Protein AF-A0A7M2Y7P1-F1 (afdb_monomer_lite)

Secondary structure (DSSP, 8-state):
------------------EEES-SS-SSSEEE---TT-TT------PPEE-HHHHHTS---GGGTT-EEEE-S--SS--GGGTT--SSEEEEE-SSSEEESS--PPPEEEEEEEEEETT-----EE--PPPPPB-TT--TTS-EEEEEEEEEE-TTTT-EEEEEEEEEETTEEEEEEEEEE-TTPPP--S-EEEE-HHHHHHH-----EEEEEEETT-S--EEEEEETTEEEE-HHHHHHS-SSS-EEEEEEEE---------

Structure (mmCIF, N/CA/C/O backbone):
data_AF-A0A7M2Y7P1-F1
#
_entry.id   AF-A0A7M2Y7P1-F1
#
loop_
_atom_site.group_PDB
_atom_site.id
_atom_site.type_symbol
_atom_site.label_atom_id
_atom_site.label_alt_id
_atom_site.label_comp_id
_atom_site.label_asym_id
_atom_site.label_entity_id
_atom_site.label_seq_id
_atom_site.pdbx_PDB_ins_code
_atom_site.Cartn_x
_atom_site.Cartn_y
_atom_site.Cartn_z
_atom_site.occupancy
_atom_site.B_iso_or_equiv
_atom_site.auth_seq_id
_atom_site.auth_comp_id
_atom_site.auth_asym_id
_atom_site.auth_atom_id
_atom_site.pdbx_PDB_model_num
ATOM 1 N N . MET A 1 1 ? -63.651 26.352 72.068 1.00 45.66 1 MET A N 1
ATOM 2 C CA . MET A 1 1 ? -63.449 25.154 71.221 1.00 45.66 1 MET A CA 1
ATOM 3 C C . MET A 1 1 ? -61.976 25.105 70.825 1.00 45.66 1 MET A C 1
ATOM 5 O O . MET A 1 1 ? -61.513 26.056 70.207 1.00 45.66 1 MET A O 1
ATOM 9 N N . ARG A 1 2 ? -61.208 24.092 71.250 1.00 40.44 2 ARG A N 1
ATOM 10 C CA . ARG A 1 2 ? -59.784 23.959 70.879 1.00 40.44 2 ARG A CA 1
ATOM 11 C C . ARG A 1 2 ? -59.697 23.388 69.461 1.00 40.44 2 ARG A C 1
ATOM 13 O O . ARG A 1 2 ? -60.198 22.296 69.228 1.00 40.44 2 ARG A O 1
ATOM 20 N N . LYS A 1 3 ? -59.095 24.125 68.524 1.00 47.22 3 LYS A N 1
ATOM 21 C CA . LYS A 1 3 ? -58.789 23.621 67.178 1.00 47.22 3 LYS A CA 1
ATOM 22 C C . LYS A 1 3 ? -57.429 22.926 67.230 1.00 47.22 3 LYS A C 1
ATOM 24 O O . LYS A 1 3 ? -56.432 23.582 67.513 1.00 47.22 3 LYS A O 1
ATOM 29 N N . LEU A 1 4 ? -57.399 21.615 66.998 1.00 53.41 4 LEU A N 1
ATOM 30 C CA . LEU A 1 4 ? -56.158 20.892 66.722 1.00 53.41 4 LEU A CA 1
ATOM 31 C C . LEU A 1 4 ? -55.832 21.080 65.235 1.00 53.41 4 LEU A C 1
ATOM 33 O O . LEU A 1 4 ? -56.625 20.690 64.381 1.00 53.41 4 LEU A O 1
ATOM 37 N N . ILE A 1 5 ? -54.691 21.699 64.935 1.00 62.59 5 ILE A N 1
ATOM 38 C CA . ILE A 1 5 ? -54.126 21.762 63.583 1.00 62.59 5 ILE A CA 1
ATOM 39 C C . ILE A 1 5 ? -53.054 20.675 63.509 1.00 62.59 5 ILE A C 1
ATOM 41 O O . ILE A 1 5 ? -52.060 20.742 64.229 1.00 62.59 5 ILE A O 1
ATOM 45 N N . TYR A 1 6 ? -53.266 19.668 62.663 1.00 60.16 6 TYR A N 1
ATOM 46 C CA . TYR A 1 6 ? -52.237 18.688 62.324 1.00 60.16 6 TYR A CA 1
ATOM 47 C C . TYR A 1 6 ? -51.366 19.266 61.206 1.00 60.16 6 TYR A C 1
ATOM 49 O O . TYR A 1 6 ? -51.853 19.537 60.109 1.00 60.16 6 TYR A O 1
ATOM 57 N N . PHE A 1 7 ? -50.084 19.487 61.496 1.00 66.88 7 PHE A N 1
ATOM 58 C CA . PHE A 1 7 ? -49.087 19.888 60.508 1.00 66.88 7 PHE A CA 1
ATOM 59 C C . PHE A 1 7 ? -48.613 18.634 59.760 1.00 66.88 7 PHE A C 1
ATOM 61 O O . PHE A 1 7 ? -47.969 17.767 60.350 1.00 66.88 7 PHE A O 1
ATOM 68 N N . LEU A 1 8 ? -48.979 18.504 58.483 1.00 68.31 8 LEU A N 1
ATOM 69 C CA . LEU A 1 8 ? -48.518 17.415 57.623 1.00 68.31 8 LEU A CA 1
ATOM 70 C C . LEU A 1 8 ? -47.124 17.768 57.085 1.00 68.31 8 LEU A C 1
ATOM 72 O O . LEU A 1 8 ? -46.985 18.668 56.259 1.00 68.31 8 LEU A O 1
ATOM 76 N N . LEU A 1 9 ? -46.093 17.072 57.565 1.00 69.00 9 LEU A N 1
AT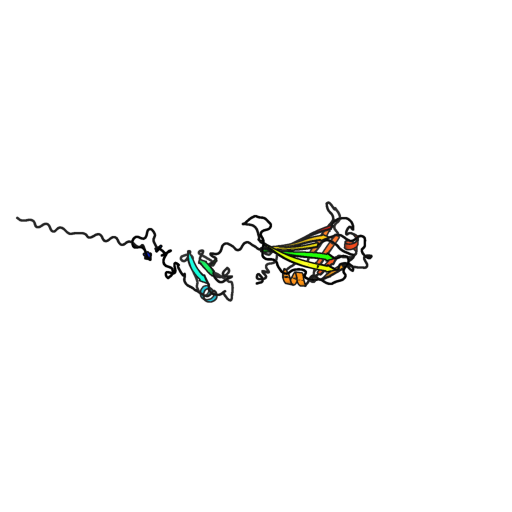OM 77 C CA . LEU A 1 9 ? -44.720 17.219 57.086 1.00 69.00 9 LEU A CA 1
ATOM 78 C C . LEU A 1 9 ? -44.576 16.500 55.731 1.00 69.00 9 LEU A C 1
ATOM 80 O O . LEU A 1 9 ? -44.521 15.272 55.688 1.00 69.00 9 LEU A O 1
ATOM 84 N N . LEU A 1 10 ? -44.531 17.247 54.622 1.00 64.75 10 LEU A N 1
ATOM 85 C CA . LEU A 1 10 ? -44.131 16.700 53.320 1.00 64.75 10 LEU A CA 1
ATOM 86 C C . LEU A 1 10 ? -42.602 16.572 53.278 1.00 64.75 10 LEU A C 1
ATOM 88 O O . LEU A 1 10 ? -41.896 17.578 53.264 1.00 64.75 10 LEU A O 1
ATOM 92 N N . ILE A 1 11 ? -42.091 15.342 53.232 1.00 73.69 11 ILE A N 1
ATOM 93 C CA . ILE A 1 11 ? -40.679 15.068 52.943 1.00 73.69 11 ILE A CA 1
ATOM 94 C C . ILE A 1 11 ? -40.544 14.965 51.421 1.00 73.69 11 ILE A C 1
ATOM 96 O O . ILE A 1 11 ? -41.005 13.996 50.81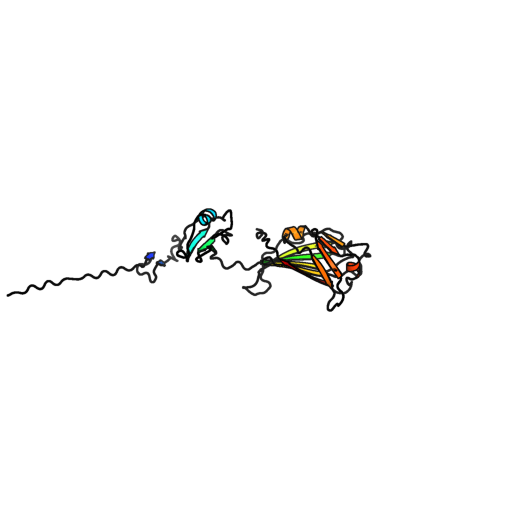9 1.00 73.69 11 ILE A O 1
ATOM 100 N N . ALA A 1 12 ? -39.944 15.975 50.7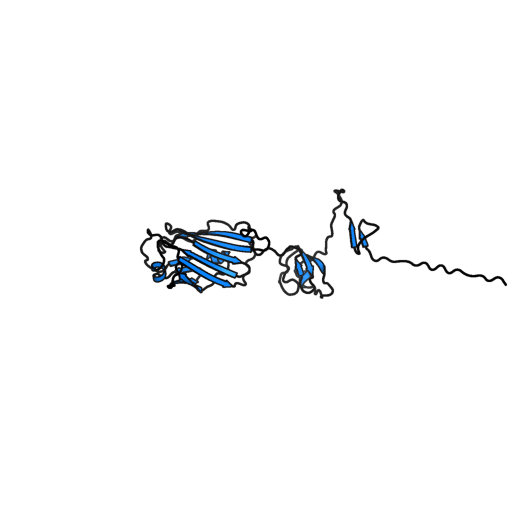93 1.00 68.00 12 ALA A N 1
ATOM 101 C CA . ALA A 1 12 ? -39.535 15.895 49.396 1.00 68.00 12 ALA A CA 1
ATOM 102 C C . ALA A 1 12 ? -38.219 15.109 49.317 1.00 68.00 12 ALA A C 1
ATOM 104 O O . ALA A 1 12 ? -37.208 15.542 49.866 1.00 68.00 12 ALA A O 1
ATOM 105 N N . ILE A 1 13 ? -38.242 13.943 48.669 1.00 68.12 13 ILE A N 1
ATOM 106 C CA . ILE A 1 13 ? -37.044 13.145 48.396 1.00 68.12 13 ILE A CA 1
ATOM 107 C C . ILE A 1 13 ? -36.624 13.448 46.958 1.00 68.12 13 ILE A C 1
ATOM 109 O O . ILE A 1 13 ? -37.315 13.061 46.015 1.00 68.12 13 ILE A O 1
ATOM 113 N N . SER A 1 14 ? -35.512 14.156 46.784 1.00 64.12 14 SER A N 1
ATOM 114 C CA . SER A 1 14 ? -34.852 14.309 45.487 1.00 64.12 14 SER A CA 1
ATOM 115 C C . SER A 1 14 ? -34.055 13.036 45.209 1.00 64.12 14 SER A C 1
ATOM 117 O O . SER A 1 14 ? -33.191 12.667 46.002 1.00 64.12 14 SER A O 1
ATOM 119 N N . ILE A 1 15 ? -34.355 12.345 44.110 1.00 69.81 15 ILE A N 1
ATOM 120 C CA . ILE A 1 15 ? -33.573 11.193 43.653 1.00 69.81 15 ILE A CA 1
ATOM 121 C C . ILE A 1 15 ? -32.714 11.685 42.492 1.00 69.81 15 ILE A C 1
ATOM 123 O O . ILE A 1 15 ? -33.244 12.047 41.441 1.00 69.81 15 ILE A O 1
ATOM 127 N N . GLU A 1 16 ? -31.402 11.730 42.686 1.00 75.62 16 GLU A N 1
ATOM 128 C CA . GLU A 1 16 ? -30.453 12.071 41.627 1.00 75.62 16 GLU A CA 1
ATOM 129 C C . GLU A 1 16 ? -30.046 10.796 40.872 1.00 75.62 16 GLU A C 1
ATOM 131 O O . GLU A 1 16 ? -29.833 9.745 41.472 1.00 75.62 16 GLU A O 1
ATOM 136 N N . GLY A 1 17 ? -29.995 10.863 39.538 1.00 81.62 17 GLY A N 1
ATOM 137 C CA . GLY A 1 17 ? -29.700 9.717 38.663 1.00 81.62 17 GLY A CA 1
ATOM 138 C C . GLY A 1 17 ? -28.222 9.553 38.292 1.00 81.62 17 GLY A C 1
ATOM 139 O O . GLY A 1 17 ? -27.921 8.854 37.327 1.00 81.62 17 GLY A O 1
ATOM 140 N N . GLN A 1 18 ? -27.313 10.246 38.981 1.00 89.75 18 GLN A N 1
ATOM 141 C CA . GLN A 1 18 ? -25.874 10.198 38.710 1.00 89.75 18 GLN A CA 1
ATOM 142 C C . GLN A 1 18 ? -25.231 8.972 39.371 1.00 89.75 18 GLN A C 1
ATOM 144 O O . GLN A 1 18 ? -25.605 8.574 40.474 1.00 89.75 18 GLN A O 1
ATOM 149 N N . VAL A 1 19 ? -24.239 8.380 38.705 1.00 90.81 19 VAL A N 1
ATOM 150 C CA . VAL A 1 19 ? -23.453 7.251 39.214 1.00 90.81 19 VAL A CA 1
ATOM 151 C C . VAL A 1 19 ? -22.012 7.706 39.425 1.00 90.81 19 VAL A C 1
ATOM 153 O O . VAL A 1 19 ? -21.306 8.014 38.469 1.00 90.81 19 VAL A O 1
ATOM 156 N N . GLY A 1 20 ? -21.564 7.725 40.678 1.00 88.75 20 GLY A N 1
ATOM 157 C CA . GLY A 1 20 ? -20.162 7.938 41.034 1.00 88.75 20 GLY A CA 1
ATOM 158 C C . GLY A 1 20 ? -19.459 6.615 41.334 1.00 88.75 20 GLY A C 1
ATOM 159 O O . GLY A 1 20 ? -19.939 5.825 42.147 1.00 88.75 20 GLY A O 1
ATOM 160 N N . ILE A 1 21 ? -18.307 6.371 40.709 1.00 91.75 21 ILE A N 1
ATOM 161 C CA . ILE A 1 21 ? -17.368 5.308 41.087 1.00 91.75 21 ILE A CA 1
ATOM 162 C C . ILE A 1 21 ? -16.128 5.989 41.660 1.00 91.75 21 ILE A C 1
ATOM 164 O O . ILE A 1 21 ? -15.509 6.818 40.997 1.00 91.75 21 ILE A O 1
ATOM 168 N N . ASN A 1 22 ? -15.779 5.645 42.903 1.00 90.31 22 ASN A N 1
ATOM 169 C CA . ASN A 1 22 ? -14.726 6.300 43.692 1.00 90.31 22 ASN A CA 1
ATOM 170 C C . ASN A 1 22 ? -14.940 7.812 43.953 1.00 90.31 22 ASN A C 1
ATOM 172 O O . ASN A 1 22 ? -14.009 8.489 44.379 1.00 90.31 22 ASN A O 1
ATOM 176 N N . THR A 1 23 ? -16.156 8.339 43.773 1.00 91.31 23 THR A N 1
ATOM 177 C CA . THR A 1 23 ? -16.553 9.706 44.162 1.00 91.31 23 THR A CA 1
ATOM 178 C C . THR A 1 23 ? -17.952 9.694 44.779 1.00 91.31 23 THR A C 1
ATOM 180 O O . THR A 1 23 ? -18.810 8.928 44.344 1.00 91.31 23 THR A O 1
ATOM 183 N N . GLN A 1 24 ? -18.179 10.501 45.820 1.00 89.38 24 GLN A N 1
ATOM 184 C CA . GLN A 1 24 ? -19.490 10.624 46.484 1.00 89.38 24 GLN A CA 1
ATOM 185 C C . GLN A 1 24 ? -20.346 11.751 45.899 1.00 89.38 24 GLN A C 1
ATOM 187 O O . GLN A 1 24 ? -21.554 11.773 46.108 1.00 89.38 24 GLN A O 1
ATOM 192 N N . THR A 1 25 ? -19.720 12.680 45.182 1.00 90.56 25 THR A N 1
ATOM 193 C CA . THR A 1 25 ? -20.356 13.871 44.614 1.00 90.56 25 THR A CA 1
ATOM 194 C C . THR A 1 25 ? -20.040 13.926 43.121 1.00 90.56 25 THR A C 1
ATOM 196 O O . THR A 1 25 ? -19.187 14.718 42.722 1.00 90.56 25 THR A O 1
ATOM 199 N N . PRO A 1 26 ? -20.631 13.031 42.306 1.00 91.31 26 PRO A N 1
ATOM 200 C CA . PRO A 1 26 ? -20.354 12.992 40.879 1.00 91.31 26 PRO A CA 1
ATOM 201 C C . PRO A 1 26 ? -20.806 14.287 40.189 1.00 91.31 26 PRO A C 1
ATOM 203 O O . PRO A 1 26 ? -21.945 14.721 40.338 1.00 91.31 26 PRO A O 1
ATOM 206 N N . GLU A 1 27 ? -19.938 14.890 39.385 1.00 92.88 27 GLU A N 1
ATOM 207 C CA . GLU A 1 27 ? -20.239 16.102 38.612 1.00 92.88 27 GLU A CA 1
ATOM 208 C C . GLU A 1 27 ? -20.919 15.790 37.268 1.00 92.88 27 GLU A C 1
ATOM 210 O O . GLU A 1 27 ? -21.441 16.678 36.591 1.00 92.88 27 GLU A O 1
ATOM 215 N N . THR A 1 28 ? -20.947 14.517 36.863 1.00 90.31 28 THR A N 1
ATOM 216 C CA . THR A 1 28 ? -21.552 14.058 35.603 1.00 90.31 28 THR A CA 1
ATOM 217 C C . THR A 1 28 ? -22.414 12.810 35.812 1.00 90.31 28 THR A C 1
ATOM 219 O O . THR A 1 28 ? -22.398 12.195 36.875 1.00 90.31 28 THR A O 1
ATOM 222 N N . THR A 1 29 ? -23.209 12.415 34.807 1.00 91.44 29 THR A N 1
ATOM 223 C CA . THR A 1 29 ? -24.104 11.241 34.904 1.00 91.44 29 THR A CA 1
ATOM 224 C C . THR A 1 29 ? -23.365 9.945 35.252 1.00 91.44 29 THR A C 1
ATOM 226 O O . THR A 1 29 ? -23.922 9.106 35.954 1.00 91.44 29 THR A O 1
ATOM 229 N N . LEU A 1 30 ? -22.123 9.788 34.790 1.00 92.81 30 LEU A N 1
ATOM 230 C CA . LEU A 1 30 ? -21.213 8.728 35.214 1.00 92.81 30 LEU A CA 1
ATOM 231 C C . LEU A 1 30 ? -19.823 9.336 35.402 1.00 92.81 30 LEU A C 1
ATOM 233 O O . LEU A 1 30 ? -19.177 9.684 34.416 1.00 92.81 30 LEU A O 1
ATOM 237 N N . GLU A 1 31 ? -19.356 9.410 36.643 1.00 93.69 31 GLU A N 1
ATOM 238 C CA . GLU A 1 31 ? -17.997 9.842 36.963 1.00 93.69 31 GLU A CA 1
ATOM 239 C C . GLU A 1 31 ? -17.209 8.688 37.583 1.00 93.69 31 GLU A C 1
ATOM 241 O O . GLU A 1 31 ? -17.662 8.047 38.532 1.00 93.69 31 GLU A O 1
ATOM 246 N N . VAL A 1 32 ? -16.019 8.426 37.043 1.00 94.75 32 VAL A N 1
ATOM 247 C CA . VAL A 1 32 ? -15.089 7.415 37.554 1.00 94.75 32 VAL A CA 1
ATOM 248 C C . VAL A 1 32 ? -13.794 8.119 37.934 1.00 94.75 32 VAL A C 1
ATOM 250 O O . VAL A 1 32 ? -13.048 8.551 37.056 1.00 94.75 32 VAL A O 1
ATOM 253 N N . VAL A 1 33 ? -13.533 8.241 39.235 1.00 95.19 33 VAL A N 1
ATOM 254 C CA . VAL A 1 33 ? -12.322 8.896 39.751 1.00 95.19 33 VAL A CA 1
ATOM 255 C C . VAL A 1 33 ? -11.240 7.851 40.020 1.00 95.19 33 VAL A C 1
ATOM 257 O O . VAL A 1 33 ? -11.478 6.841 40.684 1.00 95.19 33 VAL A O 1
ATOM 260 N N . GLY A 1 34 ? -10.045 8.081 39.478 1.00 94.06 34 GLY A N 1
ATOM 261 C CA . GLY A 1 34 ? -8.911 7.177 39.656 1.00 94.06 34 GLY A CA 1
ATOM 262 C C . GLY A 1 34 ? -8.141 7.379 40.964 1.00 94.06 34 GLY A C 1
ATOM 263 O O . GLY A 1 34 ? -8.389 8.329 41.712 1.00 94.06 34 GLY A O 1
ATOM 264 N N . LYS A 1 35 ? -7.160 6.509 41.229 1.00 95.88 35 LYS A N 1
ATOM 265 C CA . LYS A 1 35 ? -6.223 6.623 42.365 1.00 95.88 35 LYS A CA 1
ATOM 266 C C . LYS A 1 35 ? -4.770 6.673 41.873 1.00 95.88 35 LYS A C 1
ATOM 268 O O . LYS A 1 35 ? -4.031 5.707 42.054 1.00 95.88 35 LYS A O 1
ATOM 273 N N . PRO A 1 36 ? -4.301 7.825 41.356 1.00 93.19 36 PRO A N 1
ATOM 274 C CA . PRO A 1 36 ? -3.035 7.914 40.618 1.00 93.19 36 PRO A CA 1
ATOM 275 C C . PRO A 1 36 ? -1.773 7.573 41.430 1.00 93.19 36 PRO A C 1
ATOM 277 O O . PRO A 1 36 ? -0.731 7.295 40.846 1.00 93.19 36 PRO A O 1
ATOM 280 N N . ASN A 1 37 ? -1.843 7.598 42.766 1.00 96.06 37 ASN A N 1
ATOM 281 C CA . ASN A 1 37 ? -0.708 7.306 43.649 1.00 96.06 37 ASN A CA 1
ATOM 282 C C . ASN A 1 37 ? -0.739 5.883 44.242 1.00 96.06 37 ASN A C 1
ATOM 284 O O . ASN A 1 37 ? 0.179 5.515 44.975 1.00 96.06 37 ASN A O 1
ATOM 288 N N . ASP A 1 38 ? -1.783 5.091 43.977 1.00 96.00 38 ASP A N 1
ATOM 289 C CA . ASP A 1 38 ? -1.905 3.715 44.467 1.00 96.00 38 ASP A CA 1
ATOM 290 C C . ASP A 1 38 ? -1.461 2.734 43.378 1.00 96.00 38 ASP A C 1
ATOM 292 O O . ASP A 1 38 ? -2.207 2.419 42.455 1.00 96.00 38 ASP A O 1
ATOM 296 N N . VAL A 1 39 ? -0.236 2.220 43.499 1.00 94.62 39 VAL A N 1
ATOM 297 C CA . VAL A 1 39 ? 0.360 1.300 42.513 1.00 94.62 39 VAL A CA 1
ATOM 298 C C . VAL A 1 39 ? -0.368 -0.044 42.392 1.00 94.62 39 VAL A C 1
ATOM 300 O O . VAL A 1 39 ? -0.123 -0.777 41.437 1.00 94.62 39 VAL A O 1
ATOM 303 N N . ASN A 1 40 ? -1.249 -0.380 43.341 1.00 96.06 40 ASN A N 1
ATOM 304 C CA . ASN A 1 40 ? -2.068 -1.593 43.306 1.00 96.06 40 ASN A CA 1
ATOM 305 C C . ASN A 1 40 ? -3.515 -1.309 42.869 1.00 96.06 40 ASN A C 1
ATOM 307 O O . ASN A 1 40 ? -4.357 -2.211 42.903 1.00 96.06 40 ASN A O 1
ATOM 311 N N . HIS A 1 41 ? -3.815 -0.074 42.460 1.00 93.12 41 HIS A N 1
ATOM 312 C CA . HIS A 1 41 ? -5.098 0.311 41.894 1.00 93.12 41 HIS A CA 1
ATOM 313 C C . HIS A 1 41 ? -4.975 0.488 40.377 1.00 93.12 41 HIS A C 1
ATOM 315 O O . HIS A 1 41 ? -4.240 1.337 39.883 1.00 93.12 41 HIS A O 1
ATOM 321 N N . PHE A 1 42 ? -5.701 -0.334 39.621 1.00 92.88 42 PHE A N 1
ATOM 322 C CA . PHE A 1 42 ? -5.664 -0.313 38.159 1.00 92.88 42 PHE A CA 1
ATOM 323 C C . PHE A 1 42 ? -6.790 0.570 37.613 1.00 92.88 42 PHE A C 1
ATOM 325 O O . PHE A 1 42 ? -7.903 0.095 37.383 1.00 92.88 42 PHE A O 1
ATOM 332 N N . ASP A 1 43 ? -6.495 1.854 37.418 1.00 94.00 43 ASP A N 1
ATOM 333 C CA . ASP A 1 43 ? -7.431 2.827 36.848 1.00 94.00 43 ASP A CA 1
ATOM 334 C C . ASP A 1 43 ? -7.826 2.455 35.405 1.00 94.00 43 ASP A C 1
ATOM 336 O O . ASP A 1 43 ? -6.972 2.288 34.532 1.00 94.00 43 ASP A O 1
ATOM 340 N N . GLY A 1 44 ? -9.128 2.351 35.122 1.00 91.12 44 GLY A N 1
ATOM 341 C CA . GLY A 1 44 ? -9.618 2.133 33.760 1.00 91.12 44 GLY A CA 1
ATOM 342 C C . GLY A 1 44 ? -11.080 1.697 33.667 1.00 91.12 44 GLY A C 1
ATOM 343 O O . GLY A 1 44 ? -11.696 1.278 34.644 1.00 91.12 44 GLY A O 1
ATOM 344 N N . ILE A 1 45 ? -11.629 1.768 32.452 1.00 93.56 45 ILE A N 1
ATOM 345 C CA . ILE A 1 45 ? -12.949 1.227 32.104 1.00 93.56 45 ILE A CA 1
ATOM 346 C C . ILE A 1 45 ? -12.740 0.174 31.018 1.00 93.56 45 ILE A C 1
ATOM 348 O O . ILE A 1 45 ? -12.270 0.486 29.924 1.00 93.56 45 ILE A O 1
ATOM 352 N N . ILE A 1 46 ? -13.096 -1.077 31.308 1.00 93.69 46 ILE A N 1
ATOM 353 C CA . ILE A 1 46 ? -13.072 -2.157 30.316 1.00 93.69 46 ILE A CA 1
ATOM 354 C C . ILE A 1 46 ? -14.474 -2.254 29.696 1.00 93.69 46 ILE A C 1
ATOM 356 O O . ILE A 1 46 ? -15.399 -2.683 30.389 1.00 93.69 46 ILE A O 1
ATOM 360 N N . PRO A 1 47 ? -14.672 -1.873 28.418 1.00 95.50 47 PRO A N 1
ATOM 361 C CA . PRO A 1 47 ? -15.955 -2.070 27.754 1.00 95.50 47 PRO A CA 1
ATOM 362 C C . PRO A 1 47 ? -16.208 -3.569 27.499 1.00 95.50 47 PRO A C 1
ATOM 364 O O . PRO A 1 47 ? -15.269 -4.374 27.556 1.00 95.50 47 PRO A O 1
ATOM 367 N N . PRO A 1 48 ? -17.451 -3.974 27.176 1.00 97.19 48 PRO A N 1
ATOM 368 C CA . PRO A 1 48 ? -17.754 -5.357 26.824 1.00 97.19 48 PRO A CA 1
ATOM 369 C C . PRO A 1 48 ? -16.824 -5.886 25.726 1.00 97.19 48 PRO A C 1
ATOM 371 O O . PRO A 1 48 ? -16.628 -5.236 24.697 1.00 97.19 48 PRO A O 1
ATOM 374 N N . ARG A 1 49 ? -16.263 -7.078 25.952 1.00 97.88 49 ARG A N 1
ATOM 375 C CA . ARG A 1 49 ? -15.419 -7.786 24.984 1.00 97.88 49 ARG A CA 1
ATOM 376 C C . ARG A 1 49 ? -16.267 -8.744 24.161 1.00 97.88 49 ARG A C 1
ATOM 378 O O . ARG A 1 49 ? -17.067 -9.487 24.725 1.00 97.88 49 ARG A O 1
ATOM 385 N N . ILE A 1 50 ? -16.093 -8.726 22.847 1.00 98.00 50 ILE A N 1
ATOM 386 C CA . ILE A 1 50 ? -16.866 -9.553 21.916 1.00 98.00 50 ILE A CA 1
ATOM 387 C C . ILE A 1 50 ? -16.004 -9.919 20.704 1.00 98.00 50 ILE A C 1
ATOM 389 O O . ILE A 1 50 ? -15.155 -9.136 20.290 1.00 98.00 50 ILE A O 1
ATOM 393 N N . THR A 1 51 ? -16.186 -11.106 20.131 1.00 98.00 51 THR A N 1
ATOM 394 C CA . THR A 1 51 ? -15.532 -11.443 18.851 1.00 98.00 51 THR A CA 1
ATOM 395 C C . THR A 1 51 ? -16.249 -10.756 17.687 1.00 98.00 51 THR A C 1
ATOM 397 O O . THR A 1 51 ? -17.428 -10.419 17.793 1.00 98.00 51 THR A O 1
ATOM 400 N N . GLY A 1 52 ? -15.565 -10.555 16.561 1.00 96.31 52 GLY A N 1
ATOM 401 C CA . GLY A 1 52 ? -16.178 -9.973 15.368 1.00 96.31 52 GLY A CA 1
ATOM 402 C C . GLY A 1 52 ? -17.355 -10.798 14.839 1.00 96.31 52 GLY A C 1
ATOM 403 O O . GLY A 1 52 ? -18.364 -10.218 14.449 1.00 96.31 52 GLY A O 1
ATOM 404 N N . ASP A 1 53 ? -17.274 -12.130 14.905 1.00 97.06 53 ASP A N 1
ATOM 405 C CA . ASP A 1 53 ? -18.370 -13.021 14.498 1.00 97.06 53 ASP A CA 1
ATOM 406 C C . ASP A 1 53 ? -19.598 -12.865 15.407 1.00 97.06 53 ASP A C 1
ATOM 408 O O . ASP A 1 53 ? -20.694 -12.584 14.925 1.00 97.06 53 ASP A O 1
ATOM 412 N N . GLN A 1 54 ? -19.411 -12.909 16.732 1.00 98.00 54 GLN A N 1
ATOM 413 C CA . GLN A 1 54 ? -20.496 -12.661 17.696 1.00 98.00 54 GLN A CA 1
ATOM 414 C C . GLN A 1 54 ? -21.098 -11.259 17.559 1.00 98.00 54 GLN A C 1
ATOM 416 O O . GLN A 1 54 ? -22.267 -11.040 17.878 1.00 98.00 54 GLN A O 1
ATOM 421 N N . LEU A 1 55 ? -20.292 -10.280 17.147 1.00 97.44 55 LEU A N 1
ATOM 422 C CA . LEU A 1 55 ? -20.769 -8.932 16.880 1.00 97.44 55 LEU A CA 1
ATOM 423 C C . LEU A 1 55 ? -21.613 -8.881 15.603 1.00 97.44 55 LEU A C 1
ATOM 425 O O . LEU A 1 55 ? -22.640 -8.207 15.597 1.00 97.44 55 LEU A O 1
ATOM 429 N N . GLY A 1 56 ? -21.203 -9.602 14.556 1.00 95.62 56 GLY A N 1
ATOM 430 C CA . GLY A 1 56 ? -21.922 -9.711 13.285 1.00 95.62 56 GLY A CA 1
ATOM 431 C C . GLY A 1 56 ? -23.282 -10.405 13.403 1.00 95.62 56 GLY A C 1
ATOM 432 O O . GLY A 1 56 ? -24.198 -10.074 12.656 1.00 95.62 56 GLY A O 1
ATOM 433 N N . GLU A 1 57 ? -23.451 -11.301 14.378 1.00 96.31 57 GLU A N 1
ATOM 434 C CA . GLU A 1 57 ? -24.743 -11.932 14.701 1.00 96.31 57 GLU A CA 1
ATOM 435 C C . GLU A 1 57 ? -25.747 -10.966 15.357 1.00 96.31 57 GLU A C 1
ATOM 437 O O . GLU A 1 57 ? -26.951 -11.236 15.395 1.00 96.31 57 GLU A O 1
ATOM 442 N N . LYS A 1 58 ? -25.284 -9.825 15.886 1.00 95.38 58 LYS A N 1
ATOM 443 C CA . LYS A 1 58 ? -26.134 -8.841 16.564 1.00 95.38 58 LYS A CA 1
ATOM 444 C C . LYS A 1 58 ? -26.556 -7.727 15.618 1.00 95.38 58 LYS A C 1
ATOM 446 O O . LYS A 1 58 ? -25.745 -7.143 14.913 1.00 95.38 58 LYS A O 1
ATOM 451 N N . SER A 1 59 ? -27.829 -7.351 15.699 1.00 93.81 59 SER A N 1
ATOM 452 C CA . SER A 1 59 ? -28.374 -6.190 14.988 1.00 93.81 59 SER A CA 1
ATOM 453 C C . SER A 1 59 ? -28.505 -4.991 15.928 1.00 93.81 59 SER A C 1
ATOM 455 O O . SER A 1 59 ? -29.420 -4.926 16.750 1.00 93.81 59 SER A O 1
ATOM 457 N N . TYR A 1 60 ? -27.585 -4.034 15.819 1.00 96.50 60 TYR A N 1
ATOM 458 C CA . TYR A 1 60 ? -27.636 -2.768 16.550 1.00 96.50 60 TYR A CA 1
ATOM 459 C C . TYR A 1 60 ? -28.465 -1.748 15.762 1.00 96.50 60 TYR A C 1
ATOM 461 O O . TYR A 1 60 ? -28.131 -1.389 14.639 1.00 96.50 60 TYR A O 1
ATOM 469 N N . SER A 1 61 ? -29.557 -1.249 16.334 1.00 95.75 61 SER A N 1
ATOM 470 C CA . SER A 1 61 ? -30.344 -0.167 15.730 1.00 95.75 61 SER A CA 1
ATOM 471 C C . SER A 1 61 ? -29.736 1.207 16.021 1.00 95.75 61 SER A C 1
ATOM 473 O O . SER A 1 61 ? -28.960 1.364 16.963 1.00 95.75 61 SER A O 1
ATOM 475 N N . SER A 1 62 ? -30.164 2.242 15.293 1.00 95.19 62 SER A N 1
ATOM 476 C CA . SER A 1 62 ? -29.728 3.638 15.494 1.00 95.19 62 SER A CA 1
ATOM 477 C C . SER A 1 62 ? -29.878 4.148 16.936 1.00 95.19 62 SER A C 1
ATOM 479 O O . SER A 1 62 ? -29.083 4.964 17.392 1.00 95.19 62 SER A O 1
ATOM 481 N N . THR A 1 63 ? -30.833 3.608 17.700 1.00 97.00 63 THR A N 1
ATOM 482 C CA . THR A 1 63 ? -31.025 3.886 19.137 1.00 97.00 63 THR A CA 1
ATOM 483 C C . THR A 1 63 ? -29.875 3.414 20.034 1.00 97.00 63 THR A C 1
ATOM 485 O O . THR A 1 63 ? -29.844 3.758 21.212 1.00 97.00 63 THR A O 1
ATOM 488 N N . LYS A 1 64 ? -28.940 2.612 19.512 1.00 97.25 64 LYS A N 1
ATOM 489 C CA . LYS A 1 64 ? -27.733 2.138 20.208 1.00 97.25 64 LYS A CA 1
ATOM 490 C C . LYS A 1 64 ? -26.476 2.911 19.804 1.00 97.25 64 LYS A C 1
ATOM 492 O O . LYS A 1 64 ? -25.370 2.488 20.135 1.00 97.25 64 LYS A O 1
ATOM 497 N N . LYS A 1 65 ? -26.628 4.024 19.076 1.00 96.94 65 LYS A N 1
ATOM 498 C CA . LYS A 1 65 ? -25.523 4.924 18.728 1.00 96.94 65 LYS A CA 1
ATOM 499 C C . LYS A 1 65 ? -24.750 5.335 19.984 1.00 96.94 65 LYS A C 1
ATOM 501 O O . LYS A 1 65 ? -25.351 5.683 20.995 1.00 96.94 65 LYS A O 1
ATOM 506 N N . GLY A 1 66 ? -23.424 5.295 19.899 1.00 94.31 66 GLY A N 1
ATOM 507 C CA . GLY A 1 66 ? -22.522 5.581 21.015 1.00 94.31 66 GLY A CA 1
ATOM 508 C C . GLY A 1 66 ? -22.195 4.372 21.895 1.00 94.31 66 GLY A C 1
ATOM 509 O O . GLY A 1 66 ? -21.410 4.518 22.824 1.00 94.31 66 GLY A O 1
ATOM 510 N N . ALA A 1 67 ? -22.740 3.180 21.614 1.00 97.19 67 ALA A N 1
ATOM 511 C CA . ALA A 1 67 ? -22.288 1.952 22.269 1.00 97.19 67 ALA A CA 1
ATOM 512 C C . ALA A 1 67 ? -20.798 1.717 21.989 1.00 97.19 67 ALA A C 1
ATOM 514 O O . ALA A 1 67 ? -20.377 1.843 20.842 1.00 97.19 67 ALA A O 1
ATOM 515 N N . ILE A 1 68 ? -20.034 1.349 23.018 1.00 97.19 68 ILE A N 1
ATOM 516 C CA . ILE A 1 68 ? -18.590 1.096 22.943 1.00 97.19 68 ILE A CA 1
ATOM 517 C C . ILE A 1 68 ? -18.320 -0.360 23.310 1.00 97.19 68 ILE A C 1
ATOM 519 O O . ILE A 1 68 ? -18.863 -0.867 24.292 1.00 97.19 68 ILE A O 1
ATOM 523 N N . ILE A 1 69 ? -17.466 -1.021 22.535 1.00 97.12 69 ILE A N 1
ATOM 524 C CA . ILE A 1 69 ? -17.035 -2.404 22.759 1.00 97.12 69 ILE A CA 1
ATOM 525 C C . ILE A 1 69 ? -15.542 -2.546 22.473 1.00 97.12 69 ILE A C 1
ATOM 527 O O . ILE A 1 69 ? -14.960 -1.733 21.756 1.00 97.12 69 ILE A O 1
ATOM 531 N N . PHE A 1 70 ? -14.941 -3.615 22.983 1.00 97.00 70 PHE A N 1
ATOM 532 C CA . PHE A 1 70 ? -13.639 -4.087 22.527 1.00 97.00 70 PHE A CA 1
ATOM 533 C C . PHE A 1 70 ? -13.826 -5.365 21.703 1.00 97.00 70 PHE A C 1
ATOM 535 O O . PHE A 1 70 ? -14.309 -6.377 22.215 1.00 97.00 70 PHE A O 1
ATOM 542 N N . VAL A 1 71 ? -13.437 -5.332 20.431 1.00 96.75 71 VAL A N 1
ATOM 543 C CA . VAL A 1 71 ? -13.440 -6.503 19.557 1.00 96.75 71 VAL A CA 1
ATOM 544 C C . VAL A 1 71 ? -12.163 -7.305 19.780 1.00 96.75 71 VAL A C 1
ATOM 546 O O . VAL A 1 71 ? -11.066 -6.774 19.620 1.00 96.75 71 VAL A O 1
ATOM 549 N N . THR A 1 72 ? -12.286 -8.584 20.138 1.00 96.62 72 THR A N 1
ATOM 550 C CA . THR A 1 72 ? -11.128 -9.435 20.472 1.00 96.62 72 THR A CA 1
ATOM 551 C C . THR A 1 72 ? -10.500 -10.127 19.266 1.00 96.62 72 THR A C 1
ATOM 553 O O . THR A 1 72 ? -9.294 -10.348 19.257 1.00 96.62 72 THR A O 1
ATOM 556 N N . THR A 1 73 ? -11.296 -10.480 18.258 1.00 93.88 73 THR A N 1
ATOM 557 C CA . THR A 1 73 ? -10.861 -11.159 17.024 1.00 93.88 73 THR A CA 1
ATOM 558 C C . THR A 1 73 ? -11.697 -10.672 15.843 1.00 93.88 73 THR A C 1
ATOM 560 O O . THR A 1 73 ? -12.827 -10.229 16.043 1.00 93.88 73 THR A O 1
ATOM 563 N N . LEU A 1 74 ? -11.163 -10.751 14.621 1.00 92.19 74 LEU A N 1
ATOM 564 C CA . LEU A 1 74 ? -11.873 -10.317 13.411 1.00 92.19 74 LEU A CA 1
ATOM 565 C C . LEU A 1 74 ? -13.101 -11.200 13.120 1.00 92.19 74 LEU A C 1
ATOM 567 O O . LEU A 1 74 ? -13.099 -12.374 13.500 1.00 92.19 74 LEU A O 1
ATOM 571 N N . PRO A 1 75 ? -14.124 -10.665 12.426 1.00 92.12 75 PRO A N 1
ATOM 572 C CA . PRO A 1 75 ? -15.172 -11.482 11.837 1.00 92.12 75 PRO A CA 1
ATOM 573 C C . PRO A 1 75 ? -14.625 -12.285 10.652 1.00 92.12 75 PRO A C 1
ATOM 575 O O . PRO A 1 75 ? -13.797 -11.804 9.876 1.00 92.12 75 PRO A O 1
ATOM 578 N N . SER A 1 76 ? -15.156 -13.486 10.467 1.00 90.06 76 SER A N 1
ATOM 579 C CA . SER A 1 76 ? -14.895 -14.354 9.321 1.00 90.06 76 SER A CA 1
ATOM 580 C C . SER A 1 76 ? -15.409 -13.741 8.009 1.00 90.06 76 SER A C 1
ATOM 582 O O . SER A 1 76 ? -14.870 -14.019 6.939 1.00 90.06 76 SER A O 1
ATOM 584 N N . ILE A 1 77 ? -16.443 -12.889 8.081 1.00 87.19 77 ILE A N 1
ATOM 585 C CA . ILE A 1 77 ? -17.034 -12.186 6.934 1.00 87.19 77 ILE A CA 1
ATOM 586 C C . ILE A 1 77 ? -17.210 -10.698 7.266 1.00 87.19 77 ILE A C 1
ATOM 588 O O . ILE A 1 77 ? -18.009 -10.325 8.124 1.00 87.19 77 ILE A O 1
ATOM 592 N N . LEU A 1 78 ? -16.522 -9.827 6.524 1.00 90.38 78 LEU A N 1
ATOM 593 C CA . LEU A 1 78 ? -16.692 -8.374 6.612 1.00 90.38 78 LEU A CA 1
ATOM 594 C C . LEU A 1 78 ? -17.930 -7.939 5.821 1.00 90.38 78 LEU A C 1
ATOM 596 O O . LEU A 1 78 ? -17.869 -7.696 4.618 1.00 90.38 78 LEU A O 1
ATOM 600 N N . SER A 1 79 ? -19.074 -7.852 6.496 1.00 90.06 79 SER A N 1
ATOM 601 C CA . SER A 1 79 ? -20.331 -7.412 5.885 1.00 90.06 79 SER A CA 1
ATOM 602 C C . SER A 1 79 ? -21.234 -6.694 6.888 1.00 90.06 79 SER A C 1
ATOM 604 O O . SER A 1 79 ? -21.013 -6.747 8.100 1.00 90.06 79 SER A O 1
ATOM 606 N N . GLY A 1 80 ? -22.248 -5.987 6.382 1.00 93.19 80 GLY A N 1
ATOM 607 C CA . GLY A 1 80 ? -23.226 -5.293 7.217 1.00 93.19 80 GLY A CA 1
ATOM 608 C C . GLY A 1 80 ? -22.573 -4.339 8.221 1.00 93.19 80 GLY A C 1
ATOM 609 O O . GLY A 1 80 ? -21.693 -3.555 7.870 1.00 93.19 80 GLY A O 1
ATOM 610 N N . GLN A 1 81 ? -22.995 -4.418 9.485 1.00 94.94 81 GLN A N 1
ATOM 611 C CA . GLN A 1 81 ? -22.571 -3.488 10.539 1.00 94.94 81 GLN A CA 1
ATOM 612 C C . GLN A 1 81 ? -21.099 -3.637 10.937 1.00 94.94 81 GLN A C 1
ATOM 614 O O . GLN A 1 81 ? -20.523 -2.692 11.473 1.00 94.94 81 GLN A O 1
ATOM 619 N N . VAL A 1 82 ? -20.483 -4.790 10.662 1.00 95.19 82 VAL A N 1
ATOM 620 C CA . VAL A 1 82 ? -19.097 -5.107 11.045 1.00 95.19 82 VAL A CA 1
ATOM 621 C C . VAL A 1 82 ? -18.099 -4.945 9.897 1.00 95.19 82 VAL A C 1
ATOM 623 O O . VAL A 1 82 ? -16.938 -5.311 10.038 1.00 95.19 82 VAL A O 1
ATOM 626 N N . ILE A 1 83 ? -18.510 -4.361 8.767 1.00 91.50 83 ILE A N 1
ATOM 627 C CA . ILE A 1 83 ? -17.664 -4.225 7.569 1.00 91.50 83 ILE A CA 1
ATOM 628 C C . ILE A 1 83 ? -16.339 -3.476 7.810 1.00 91.50 83 ILE A C 1
ATOM 630 O O . ILE A 1 83 ? -15.370 -3.706 7.096 1.00 91.50 83 ILE A O 1
ATOM 634 N N . HIS A 1 84 ? -16.271 -2.610 8.826 1.00 89.38 84 HIS A N 1
ATOM 635 C CA . HIS A 1 84 ? -15.058 -1.865 9.192 1.00 89.38 84 HIS A CA 1
ATOM 636 C C . HIS A 1 84 ? -14.298 -2.462 10.390 1.00 89.38 84 HIS A C 1
ATOM 638 O O . HIS A 1 84 ? -13.393 -1.818 10.914 1.00 89.38 84 HIS A O 1
ATOM 644 N N . VAL A 1 85 ? -14.652 -3.665 10.849 1.00 91.31 85 VAL A N 1
ATOM 645 C CA . VAL A 1 85 ? -13.989 -4.344 11.974 1.00 91.31 85 VAL A CA 1
ATOM 646 C C . VAL A 1 85 ? -12.805 -5.159 11.450 1.00 91.31 85 VAL A C 1
ATOM 648 O O . VAL A 1 85 ? -12.857 -6.381 11.347 1.00 91.31 85 VAL A O 1
ATOM 651 N N . THR A 1 86 ? -11.741 -4.465 11.046 1.00 88.88 86 THR A N 1
ATOM 652 C CA . THR A 1 86 ? -10.591 -5.062 10.339 1.00 88.88 86 THR A CA 1
ATOM 653 C C . THR A 1 86 ? -9.417 -5.424 11.245 1.00 88.88 86 THR A C 1
ATOM 655 O O . THR A 1 86 ? -8.424 -5.963 10.770 1.00 88.88 86 THR A O 1
ATOM 658 N N . GLU A 1 87 ? -9.503 -5.120 12.538 1.00 89.56 87 GLU A N 1
ATOM 659 C CA . GLU A 1 87 ? -8.485 -5.433 13.546 1.00 89.56 87 GLU A CA 1
ATOM 660 C C . GLU A 1 87 ? -9.116 -5.525 14.947 1.00 89.56 87 GLU A C 1
ATOM 662 O O . GLU A 1 87 ? -10.155 -4.895 15.187 1.00 89.56 87 GLU A O 1
ATOM 667 N N . PRO A 1 88 ? -8.532 -6.284 15.894 1.00 92.25 88 PRO A N 1
ATOM 668 C CA . PRO A 1 88 ? -8.940 -6.225 17.294 1.00 92.25 88 PRO A CA 1
ATOM 669 C C . PRO A 1 88 ? -8.723 -4.818 17.860 1.00 92.25 88 PRO A C 1
ATOM 671 O O . PRO A 1 88 ? -7.693 -4.196 17.607 1.00 92.25 88 PRO A O 1
ATOM 674 N N . GLY A 1 89 ? -9.669 -4.308 18.644 1.00 93.44 89 GLY A N 1
ATOM 675 C CA . GLY A 1 89 ? -9.580 -2.941 19.156 1.00 93.44 89 GLY A CA 1
ATOM 676 C C . GLY A 1 89 ? -10.886 -2.408 19.724 1.00 93.44 89 GLY A C 1
ATOM 677 O O . GLY A 1 89 ? -11.882 -3.123 19.810 1.00 93.44 89 GLY A O 1
ATOM 678 N N . ILE A 1 90 ? -10.884 -1.139 20.131 1.00 95.12 90 ILE A N 1
ATOM 679 C CA . ILE A 1 90 ? -12.081 -0.466 20.643 1.00 95.12 90 ILE A CA 1
ATOM 680 C C . ILE A 1 90 ? -12.888 0.081 19.462 1.00 95.12 90 ILE A C 1
ATOM 682 O O . ILE A 1 90 ? -12.343 0.774 18.604 1.00 95.12 90 ILE A O 1
ATOM 686 N N . TYR A 1 91 ? -14.191 -0.189 19.444 1.00 95.38 91 TYR A N 1
ATOM 687 C CA . TYR A 1 91 ? -15.124 0.308 18.434 1.00 95.38 91 TYR A CA 1
ATOM 688 C C . TYR A 1 91 ? -16.298 1.032 19.094 1.00 95.38 91 TYR A C 1
ATOM 690 O O . TYR A 1 91 ? -16.756 0.617 20.161 1.00 95.38 91 TYR A O 1
ATOM 698 N N . TYR A 1 92 ? -16.815 2.078 18.442 1.00 96.44 92 TYR A N 1
ATOM 699 C CA . TYR A 1 92 ? -18.133 2.639 18.741 1.00 96.44 92 TYR A CA 1
ATOM 700 C C . TYR A 1 92 ? -19.124 2.366 17.617 1.00 96.44 92 TYR A C 1
ATOM 702 O O . TYR A 1 92 ? -18.758 2.264 16.445 1.00 96.44 92 TYR A O 1
ATOM 710 N N . PHE A 1 93 ? -20.401 2.285 17.971 1.00 97.38 93 PHE A N 1
ATOM 711 C CA . PHE A 1 93 ? -21.479 2.214 16.996 1.00 97.38 93 PHE A CA 1
ATOM 712 C C . PHE A 1 93 ? -21.904 3.626 16.575 1.00 97.38 93 PHE A C 1
ATOM 714 O O . PHE A 1 93 ? -22.374 4.408 17.406 1.00 97.38 93 PHE A O 1
ATOM 721 N N . ASP A 1 94 ? -21.768 3.970 15.292 1.00 95.19 94 ASP A N 1
ATOM 722 C CA . ASP A 1 94 ? -22.099 5.312 14.777 1.00 95.19 94 ASP A CA 1
ATOM 723 C C . ASP A 1 94 ? -23.609 5.535 14.536 1.00 95.19 94 ASP A C 1
ATOM 725 O O . ASP A 1 94 ? -24.048 6.658 14.264 1.00 95.19 94 ASP A O 1
ATOM 729 N N . GLY A 1 95 ? -24.409 4.476 14.701 1.00 94.88 95 GLY A N 1
ATOM 730 C CA . GLY A 1 95 ? -25.840 4.426 14.403 1.00 94.88 95 GLY A CA 1
ATOM 731 C C . GLY A 1 95 ? -26.186 3.512 13.224 1.00 94.88 95 GLY A C 1
ATOM 732 O O . GLY A 1 95 ? -27.354 3.158 13.070 1.00 94.88 95 GLY A O 1
ATOM 733 N N . SER A 1 96 ? -25.189 3.103 12.435 1.00 95.12 96 SER A N 1
ATOM 734 C CA . SER A 1 96 ? -25.325 2.181 11.304 1.00 95.12 96 SER A CA 1
ATOM 735 C C . SER A 1 96 ? -24.227 1.115 11.281 1.00 95.12 96 SER A C 1
ATOM 737 O O . SER A 1 96 ? -24.530 -0.062 11.079 1.00 95.12 96 SER A O 1
ATOM 739 N N . LEU A 1 97 ? -22.968 1.510 11.475 1.00 95.44 97 LEU A N 1
ATOM 740 C CA . LEU A 1 97 ? -21.774 0.677 11.361 1.00 95.44 97 LEU A CA 1
ATOM 741 C C . LEU A 1 97 ? -20.904 0.806 12.618 1.00 95.44 97 LEU A C 1
ATOM 743 O O . LEU A 1 97 ? -20.896 1.827 13.309 1.00 95.44 97 LEU A O 1
ATOM 747 N N . TRP A 1 98 ? -20.119 -0.231 12.891 1.00 95.50 98 TRP A N 1
ATOM 748 C CA . TRP A 1 98 ? -19.047 -0.167 13.877 1.00 95.50 98 TRP A CA 1
ATOM 749 C C . TRP A 1 98 ? -17.854 0.594 13.302 1.00 95.50 98 TRP A C 1
ATOM 751 O O . TRP A 1 98 ? -17.415 0.324 12.184 1.00 95.50 98 TRP A O 1
ATOM 761 N N . LYS A 1 99 ? -17.341 1.564 14.060 1.00 93.06 99 LYS A N 1
ATOM 762 C CA . LYS A 1 99 ? -16.203 2.417 13.702 1.00 93.06 99 LYS A CA 1
ATOM 763 C C . LYS A 1 99 ? -15.112 2.275 14.752 1.00 93.06 99 LYS A C 1
ATOM 765 O O . LYS A 1 99 ? -15.411 2.270 15.945 1.00 93.06 99 LYS A O 1
ATOM 770 N N . SER A 1 100 ? -13.866 2.134 14.311 1.00 89.94 100 SER A N 1
ATOM 771 C CA . SER A 1 100 ? -12.725 2.067 15.226 1.00 89.94 100 SER A CA 1
ATOM 772 C C . SER A 1 100 ? -12.581 3.389 15.987 1.00 89.94 100 SER A C 1
ATOM 774 O O . SER A 1 100 ? -12.812 4.461 15.426 1.00 89.94 100 SER A O 1
ATOM 776 N N . PHE A 1 101 ? -12.223 3.313 17.270 1.00 83.94 101 PHE A N 1
ATOM 777 C CA . PHE A 1 101 ? -11.825 4.477 18.071 1.00 83.94 101 PHE A CA 1
ATOM 778 C C . PHE A 1 101 ? -10.429 4.985 17.716 1.00 83.94 101 PHE A C 1
ATOM 780 O O . PHE A 1 101 ? -10.100 6.136 18.009 1.00 83.94 101 PHE A O 1
ATOM 787 N N . SER A 1 102 ? -9.597 4.132 17.118 1.00 74.56 102 SER A N 1
ATOM 788 C CA . SER A 1 102 ? -8.290 4.539 16.617 1.00 74.56 102 SER A CA 1
ATOM 789 C C . SER A 1 102 ? -8.482 5.603 15.535 1.00 74.56 102 SER A C 1
ATOM 791 O O . SER A 1 102 ? -9.405 5.503 14.724 1.00 74.56 102 SER A O 1
ATOM 793 N N . LYS A 1 103 ? -7.615 6.629 15.513 1.00 57.38 103 LYS A N 1
ATOM 794 C CA . LYS A 1 103 ? -7.578 7.606 14.410 1.00 57.38 103 LYS A CA 1
ATOM 795 C C . LYS A 1 103 ? -7.573 6.849 13.084 1.00 57.38 103 LYS A C 1
ATOM 797 O O . LYS A 1 103 ? -6.875 5.839 12.987 1.00 57.38 103 LYS A O 1
ATOM 802 N N . GLU A 1 104 ? -8.327 7.341 12.097 1.00 58.59 104 GLU A N 1
ATOM 803 C CA . GLU A 1 104 ? -8.284 6.816 10.730 1.00 58.59 104 GLU A CA 1
ATOM 804 C C . GLU A 1 104 ? -6.824 6.556 10.356 1.00 58.59 104 GLU A C 1
ATOM 806 O O . GLU A 1 104 ? -5.994 7.470 10.404 1.00 58.59 104 GLU A O 1
ATOM 811 N N . LYS A 1 105 ? -6.488 5.287 10.101 1.00 65.56 105 LYS A N 1
ATOM 812 C CA . LYS A 1 105 ? -5.128 4.901 9.736 1.00 65.56 105 LYS A CA 1
ATOM 813 C C . LYS A 1 105 ? -4.766 5.744 8.520 1.00 65.56 105 LYS A C 1
ATOM 815 O O . LYS A 1 105 ? -5.446 5.638 7.498 1.00 65.56 105 LYS A O 1
ATOM 820 N N . GLN A 1 106 ? -3.754 6.609 8.656 1.00 72.75 106 GLN A N 1
ATOM 821 C CA . GLN A 1 106 ? -3.282 7.416 7.532 1.00 72.75 106 GLN A CA 1
ATOM 822 C C . GLN A 1 106 ? -3.091 6.474 6.342 1.00 72.75 106 GLN A C 1
ATOM 824 O O . GLN A 1 106 ? -2.484 5.410 6.521 1.00 72.75 106 GLN A O 1
ATOM 829 N N . PRO A 1 107 ? -3.634 6.795 5.157 1.00 79.75 107 PRO A N 1
ATOM 830 C CA . PRO A 1 107 ? -3.471 5.927 4.007 1.00 79.75 107 PRO A CA 1
ATOM 831 C C . PRO A 1 107 ? -1.988 5.675 3.764 1.00 79.75 107 PRO A C 1
ATOM 833 O O . PRO A 1 107 ? -1.168 6.564 3.978 1.00 79.75 107 PRO A O 1
ATOM 836 N N . ILE A 1 108 ? -1.626 4.478 3.320 1.00 84.31 108 ILE A N 1
ATOM 837 C CA . ILE A 1 108 ? -0.238 4.197 2.964 1.00 84.31 108 ILE A CA 1
ATOM 838 C C . ILE A 1 108 ? -0.116 4.090 1.452 1.00 84.31 108 ILE A C 1
ATOM 840 O O . ILE A 1 108 ? -0.840 3.336 0.800 1.00 84.31 108 ILE A O 1
ATOM 844 N N . GLU A 1 109 ? 0.815 4.869 0.913 1.00 89.56 109 GLU A N 1
ATOM 845 C CA . GLU A 1 109 ? 1.372 4.710 -0.415 1.00 89.56 109 GLU A CA 1
ATOM 846 C C . GLU A 1 109 ? 2.429 3.605 -0.391 1.00 89.56 109 GLU A C 1
ATOM 848 O O . GLU A 1 109 ? 3.423 3.683 0.325 1.00 89.56 109 GLU A O 1
ATOM 853 N N . TYR A 1 110 ? 2.238 2.583 -1.212 1.00 91.19 110 TYR A N 1
ATOM 854 C CA . TYR A 1 110 ? 3.269 1.607 -1.535 1.00 91.19 110 TYR A CA 1
ATOM 855 C C . TYR A 1 110 ? 4.005 2.070 -2.780 1.00 91.19 110 TYR A C 1
ATOM 857 O O . TYR A 1 110 ? 3.407 2.173 -3.852 1.00 91.19 110 TYR A O 1
ATOM 865 N N . LYS A 1 111 ? 5.299 2.335 -2.641 1.00 93.56 111 LYS A N 1
ATOM 866 C CA . LYS A 1 111 ? 6.170 2.806 -3.707 1.00 93.56 111 LYS A CA 1
ATOM 867 C C . LYS A 1 111 ? 7.255 1.777 -3.995 1.00 93.56 111 LYS A C 1
ATOM 869 O O . LYS A 1 111 ? 8.077 1.472 -3.134 1.00 93.56 111 LYS A O 1
ATOM 874 N N . ILE A 1 112 ? 7.281 1.277 -5.224 1.00 96.31 112 ILE A N 1
ATOM 875 C CA . ILE A 1 112 ? 8.369 0.451 -5.741 1.00 96.31 112 ILE A CA 1
ATOM 876 C C . ILE A 1 112 ? 9.189 1.264 -6.735 1.00 96.31 112 ILE A C 1
ATOM 878 O O . ILE A 1 112 ? 8.633 1.891 -7.636 1.00 96.31 112 ILE A O 1
ATOM 882 N N . VAL A 1 113 ? 10.512 1.230 -6.584 1.00 97.75 113 VAL A N 1
ATOM 883 C CA . VAL A 1 113 ? 11.457 1.788 -7.558 1.00 97.75 113 VAL A CA 1
ATOM 884 C C . VAL A 1 113 ? 12.151 0.635 -8.267 1.00 97.75 113 VAL A C 1
ATOM 886 O O . VAL A 1 113 ? 12.895 -0.115 -7.639 1.00 97.75 113 VAL A O 1
ATOM 889 N N . LEU A 1 114 ? 11.910 0.489 -9.568 1.00 98.44 114 LEU A N 1
ATOM 890 C CA . LEU A 1 114 ? 12.670 -0.403 -10.437 1.00 98.44 114 LEU A CA 1
ATOM 891 C C . LEU A 1 114 ? 13.770 0.399 -11.125 1.00 98.44 114 LEU A C 1
ATOM 893 O O . LEU A 1 114 ? 13.472 1.227 -11.981 1.00 98.44 114 LEU A O 1
ATOM 897 N N . THR A 1 115 ? 15.024 0.150 -10.770 1.00 98.38 115 THR A N 1
ATOM 898 C CA . THR A 1 115 ? 16.189 0.789 -11.394 1.00 98.38 115 THR A CA 1
ATOM 899 C C . THR A 1 115 ? 16.738 -0.080 -12.521 1.00 98.38 115 THR A C 1
ATOM 901 O O . THR A 1 115 ? 16.810 -1.303 -12.397 1.00 98.38 115 THR A O 1
ATOM 904 N N . PHE A 1 116 ? 17.145 0.550 -13.622 1.00 97.81 116 PHE A N 1
ATOM 905 C CA . PHE A 1 116 ? 17.757 -0.137 -14.756 1.00 97.81 116 PHE A CA 1
ATOM 906 C C . PHE A 1 116 ? 19.283 -0.066 -14.712 1.00 97.81 116 PHE A C 1
ATOM 908 O O . PHE A 1 116 ? 19.863 1.020 -14.643 1.00 97.81 116 PHE A O 1
ATOM 915 N N . ASP A 1 117 ? 19.923 -1.232 -14.790 1.00 96.69 117 ASP A N 1
ATOM 916 C CA . ASP A 1 117 ? 21.374 -1.383 -14.875 1.00 96.69 117 ASP A CA 1
ATOM 917 C C . ASP A 1 117 ? 21.790 -1.777 -16.298 1.00 96.69 117 ASP A C 1
ATOM 919 O O . ASP A 1 117 ? 21.736 -2.945 -16.692 1.00 96.69 117 ASP A O 1
ATOM 923 N N . HIS A 1 118 ? 22.246 -0.788 -17.067 1.00 95.19 118 HIS A N 1
ATOM 924 C CA . HIS A 1 118 ? 22.644 -0.973 -18.464 1.00 95.19 118 HIS A CA 1
ATOM 925 C C . HIS A 1 118 ? 23.863 -1.876 -18.669 1.00 95.19 118 HIS A C 1
ATOM 927 O O . HIS A 1 118 ? 24.072 -2.354 -19.783 1.00 95.19 118 HIS A O 1
ATOM 933 N N . ASN A 1 119 ? 24.669 -2.110 -17.631 1.00 94.69 119 ASN A N 1
ATOM 934 C CA . ASN A 1 119 ? 25.874 -2.934 -17.728 1.00 94.69 119 ASN A CA 1
ATOM 935 C C . ASN A 1 119 ? 25.603 -4.406 -17.409 1.00 94.69 119 ASN A C 1
ATOM 937 O O . ASN A 1 119 ? 26.418 -5.273 -17.737 1.00 94.69 119 ASN A O 1
ATOM 941 N N . SER A 1 120 ? 24.457 -4.702 -16.799 1.00 95.25 120 SER A N 1
ATOM 942 C CA . SER A 1 120 ? 24.087 -6.040 -16.360 1.00 95.25 120 SER A CA 1
ATOM 943 C C . SER A 1 120 ? 23.103 -6.708 -17.319 1.00 95.25 120 SER A C 1
ATOM 945 O O . SER A 1 120 ? 22.257 -6.066 -17.938 1.00 95.25 120 SER A O 1
ATOM 947 N N . ALA A 1 121 ? 23.198 -8.032 -17.422 1.00 94.50 121 ALA A N 1
ATOM 948 C CA . ALA A 1 121 ? 22.204 -8.891 -18.070 1.00 94.50 121 ALA A CA 1
ATOM 949 C C . ALA A 1 121 ? 21.384 -9.700 -17.045 1.00 94.50 121 ALA A C 1
ATOM 951 O O . ALA A 1 121 ? 20.659 -10.621 -17.418 1.00 94.50 121 ALA A O 1
ATOM 952 N N . ALA A 1 122 ? 21.535 -9.402 -15.749 1.00 96.25 122 ALA A N 1
ATOM 953 C CA . ALA A 1 122 ? 20.836 -10.111 -14.688 1.00 96.25 122 ALA A CA 1
ATOM 954 C C . ALA A 1 122 ? 19.320 -9.880 -14.764 1.00 96.25 122 ALA A C 1
ATOM 956 O O . ALA A 1 122 ? 18.852 -8.795 -15.113 1.00 96.25 122 ALA A O 1
ATOM 957 N N . GLY A 1 123 ? 18.554 -10.904 -14.388 1.00 96.00 123 GLY A N 1
ATOM 958 C CA . GLY A 1 123 ? 17.111 -10.782 -14.216 1.00 96.00 123 GLY A CA 1
ATOM 959 C C . GLY A 1 123 ? 16.729 -9.842 -13.069 1.00 96.00 123 GLY A C 1
ATOM 960 O O . GLY A 1 123 ? 17.575 -9.312 -12.343 1.00 96.00 123 GLY A O 1
ATOM 961 N N . LEU A 1 124 ? 15.421 -9.657 -12.895 1.00 97.44 124 LEU A N 1
ATOM 962 C CA . LEU A 1 124 ? 14.864 -8.831 -11.830 1.00 97.44 124 LEU A CA 1
ATOM 963 C C . LEU A 1 124 ? 15.365 -9.303 -10.459 1.00 97.44 124 LEU A C 1
ATOM 965 O O . LEU A 1 124 ? 15.174 -10.456 -10.080 1.00 97.44 124 LEU A O 1
ATOM 969 N N . THR A 1 125 ? 15.965 -8.389 -9.704 1.00 97.56 125 THR A N 1
ATOM 970 C CA . THR A 1 125 ? 16.540 -8.657 -8.387 1.00 97.56 125 THR A CA 1
ATOM 971 C C . THR A 1 125 ? 16.019 -7.638 -7.381 1.00 97.56 125 THR A C 1
ATOM 973 O O . THR A 1 125 ? 16.058 -6.432 -7.619 1.00 97.56 125 THR A O 1
ATOM 976 N N . THR A 1 126 ? 15.531 -8.114 -6.240 1.00 96.81 126 THR A N 1
ATOM 977 C CA . THR A 1 126 ? 15.122 -7.257 -5.121 1.00 96.81 126 THR A CA 1
ATOM 978 C C . THR A 1 126 ? 16.359 -6.690 -4.421 1.00 96.81 126 THR A C 1
ATOM 980 O O . THR A 1 126 ? 17.237 -7.458 -4.034 1.00 96.81 126 THR A O 1
ATOM 983 N N . THR A 1 127 ? 16.429 -5.372 -4.214 1.00 96.62 127 THR A N 1
ATOM 984 C CA . THR A 1 127 ? 17.567 -4.711 -3.541 1.00 96.62 127 THR A CA 1
ATOM 985 C C . THR A 1 127 ? 17.243 -4.219 -2.132 1.00 96.62 127 THR A C 1
ATOM 987 O O . THR A 1 127 ? 18.159 -3.901 -1.377 1.00 96.62 127 THR A O 1
ATOM 990 N N . SER A 1 128 ? 15.963 -4.185 -1.743 1.00 95.88 128 SER A N 1
ATOM 991 C CA . SER A 1 128 ? 15.543 -3.867 -0.374 1.00 95.88 128 SER A CA 1
ATOM 992 C C . SER A 1 128 ? 14.305 -4.655 0.061 1.00 95.88 128 SER A C 1
ATOM 994 O O . SER A 1 128 ? 13.536 -5.166 -0.755 1.00 95.88 128 SER A O 1
ATOM 996 N N . THR A 1 129 ? 14.064 -4.709 1.368 1.00 93.94 129 THR A N 1
ATOM 997 C CA . THR A 1 129 ? 12.738 -5.027 1.915 1.00 93.94 129 THR A CA 1
ATOM 998 C C . THR A 1 129 ? 11.849 -3.779 1.893 1.00 93.94 129 THR A C 1
ATOM 1000 O O . THR A 1 129 ? 12.322 -2.685 1.569 1.00 93.94 129 THR A O 1
ATOM 1003 N N . TRP A 1 130 ? 10.559 -3.936 2.208 1.00 93.06 130 TRP A N 1
ATOM 1004 C CA . TRP A 1 130 ? 9.699 -2.785 2.486 1.00 93.06 130 TRP A CA 1
ATOM 1005 C C . TRP A 1 130 ? 10.253 -2.010 3.684 1.00 93.06 130 TRP A C 1
ATOM 1007 O O . TRP A 1 130 ? 10.621 -2.617 4.691 1.00 93.06 130 TRP A O 1
ATOM 1017 N N . SER A 1 131 ? 10.352 -0.691 3.550 1.00 92.00 131 SER A N 1
ATOM 1018 C CA . SER A 1 131 ? 10.679 0.197 4.661 1.00 92.00 131 SER A CA 1
ATOM 1019 C C . SER A 1 131 ? 9.497 0.336 5.616 1.00 92.00 131 SER A C 1
ATOM 1021 O O . SER A 1 131 ? 8.348 0.103 5.239 1.00 92.00 131 SER A O 1
ATOM 1023 N N . GLU A 1 132 ? 9.768 0.827 6.821 1.00 89.50 132 GLU A N 1
ATOM 1024 C CA . GLU A 1 132 ? 8.704 1.373 7.658 1.00 89.50 132 GLU A CA 1
ATOM 1025 C C . GLU A 1 132 ? 8.009 2.549 6.936 1.00 89.50 132 GLU A C 1
ATOM 1027 O O . GLU A 1 132 ? 8.678 3.290 6.202 1.00 89.50 132 GLU A O 1
ATOM 1032 N N . PRO A 1 133 ? 6.684 2.735 7.093 1.00 89.00 133 PRO A N 1
ATOM 1033 C CA . PRO A 1 133 ? 5.959 3.835 6.460 1.00 89.00 133 PRO A CA 1
ATOM 1034 C C . PRO A 1 133 ? 6.371 5.203 7.023 1.00 89.00 133 PRO A C 1
ATOM 1036 O O . PRO A 1 133 ? 6.224 5.461 8.216 1.00 89.00 133 PRO A O 1
ATOM 1039 N N . VAL A 1 134 ? 6.834 6.112 6.157 1.00 88.12 134 VAL A N 1
ATOM 1040 C CA . VAL A 1 134 ? 7.297 7.460 6.548 1.00 88.12 134 VAL A CA 1
ATOM 1041 C C . VAL A 1 134 ? 6.474 8.554 5.869 1.00 88.12 134 VAL A C 1
ATOM 1043 O O . VAL A 1 134 ? 6.081 8.428 4.711 1.00 88.12 134 VAL A O 1
ATOM 1046 N N . ASN A 1 135 ? 6.233 9.664 6.569 1.00 85.75 135 ASN A N 1
ATOM 1047 C CA . ASN A 1 135 ? 5.592 10.840 5.988 1.00 85.75 135 ASN A CA 1
ATOM 1048 C C . ASN A 1 135 ? 6.609 11.734 5.260 1.00 85.75 135 ASN A C 1
ATOM 1050 O O . ASN A 1 135 ? 7.195 12.631 5.864 1.00 85.75 135 ASN A O 1
ATOM 1054 N N . TYR A 1 136 ? 6.795 11.527 3.955 1.00 81.88 136 TYR A N 1
ATOM 1055 C CA . TYR A 1 136 ? 7.685 12.382 3.153 1.00 81.88 136 TYR A CA 1
ATOM 1056 C C . TYR A 1 136 ? 7.103 13.765 2.838 1.00 81.88 136 TYR A C 1
ATOM 1058 O O . TYR A 1 136 ? 7.853 14.682 2.522 1.00 81.88 136 TYR A O 1
ATOM 1066 N N . SER A 1 137 ? 5.780 13.931 2.914 1.00 75.19 137 SER A N 1
ATOM 1067 C CA . SER A 1 137 ? 5.119 15.207 2.605 1.00 75.19 137 SER A CA 1
ATOM 1068 C C . SER A 1 137 ? 5.180 16.220 3.753 1.00 75.19 137 SER A C 1
ATOM 1070 O O . SER A 1 137 ? 4.843 17.386 3.563 1.00 75.19 137 SER A O 1
ATOM 1072 N N . GLY A 1 138 ? 5.528 15.769 4.965 1.00 70.06 138 GLY A N 1
ATOM 1073 C CA . GLY A 1 138 ? 5.426 16.555 6.198 1.00 70.06 138 GLY A CA 1
ATOM 1074 C C . GLY A 1 138 ? 3.986 16.889 6.621 1.00 70.06 138 GLY A C 1
ATOM 1075 O O . GLY A 1 138 ? 3.788 17.470 7.685 1.00 70.06 138 GLY A O 1
ATOM 1076 N N . ASN A 1 139 ? 2.971 16.522 5.829 1.00 69.88 139 ASN A N 1
ATOM 1077 C CA . ASN A 1 139 ? 1.566 16.791 6.111 1.00 69.88 139 ASN A CA 1
ATOM 1078 C C . ASN A 1 139 ? 0.954 15.630 6.920 1.00 69.88 139 ASN A C 1
ATOM 1080 O O . ASN A 1 139 ? 0.820 14.531 6.382 1.00 69.88 139 ASN A O 1
ATOM 1084 N N . PRO A 1 140 ? 0.524 15.835 8.178 1.00 60.00 140 PRO A N 1
ATOM 1085 C CA . PRO A 1 140 ? -0.044 14.775 9.018 1.00 60.00 140 PRO A CA 1
ATOM 1086 C C . PRO A 1 140 ? -1.411 14.259 8.538 1.00 60.00 140 PRO A C 1
ATOM 1088 O O . PRO A 1 140 ? -1.923 13.297 9.097 1.00 60.00 140 PRO A O 1
ATOM 1091 N N . ASN A 1 141 ? -2.012 14.877 7.522 1.00 63.09 141 ASN A N 1
ATOM 1092 C CA . ASN A 1 141 ? -3.247 14.411 6.889 1.00 63.09 141 ASN A CA 1
ATOM 1093 C C . ASN A 1 141 ? -2.996 13.763 5.516 1.00 63.09 141 ASN A C 1
ATOM 1095 O O . ASN A 1 141 ? -3.946 13.406 4.824 1.00 63.09 141 ASN A O 1
ATOM 1099 N N . ALA A 1 142 ? -1.734 13.645 5.095 1.00 75.88 142 ALA A N 1
ATOM 1100 C CA . ALA A 1 142 ? -1.352 12.940 3.879 1.00 75.88 142 ALA A CA 1
ATOM 1101 C C . ALA A 1 142 ? -1.069 11.457 4.156 1.00 75.88 142 ALA A C 1
ATOM 1103 O O . ALA A 1 142 ? -1.157 10.972 5.285 1.00 75.88 142 ALA A O 1
ATOM 1104 N N . TYR A 1 143 ? -0.731 10.735 3.093 1.00 83.88 143 TYR A N 1
ATOM 1105 C CA . TYR A 1 143 ? -0.354 9.335 3.170 1.00 83.88 143 TYR A CA 1
ATOM 1106 C C . TYR A 1 143 ? 1.069 9.142 3.720 1.00 83.88 143 TYR A C 1
ATOM 1108 O O . TYR A 1 143 ? 1.968 9.951 3.475 1.00 83.88 143 TYR A O 1
ATOM 1116 N N . LEU A 1 144 ? 1.290 8.030 4.425 1.00 88.00 144 LEU A N 1
ATOM 1117 C CA . LEU A 1 144 ? 2.634 7.515 4.708 1.00 88.00 144 LEU A CA 1
ATOM 1118 C C . LEU A 1 144 ? 3.150 6.755 3.487 1.00 88.00 144 LEU A C 1
ATOM 1120 O O . LEU A 1 144 ? 2.358 6.262 2.696 1.00 88.00 144 LEU A O 1
ATOM 1124 N N . THR A 1 145 ? 4.461 6.633 3.309 1.00 90.06 145 THR A N 1
ATOM 1125 C CA . THR A 1 145 ? 5.043 5.922 2.161 1.00 90.06 145 THR A CA 1
ATOM 1126 C C . THR A 1 145 ? 5.895 4.740 2.609 1.00 90.06 145 THR A C 1
ATOM 1128 O O . THR A 1 145 ? 6.930 4.917 3.249 1.00 90.06 145 THR A O 1
ATOM 1131 N N . ALA A 1 146 ? 5.421 3.551 2.242 1.00 92.38 146 ALA A N 1
ATOM 1132 C CA . ALA A 1 146 ? 6.138 2.298 2.037 1.00 92.38 146 ALA A CA 1
ATOM 1133 C C . ALA A 1 146 ? 7.152 2.364 0.883 1.00 92.38 146 ALA A C 1
ATOM 1135 O O . ALA A 1 146 ? 6.684 2.573 -0.232 1.00 92.38 146 ALA A O 1
ATOM 1136 N N . LEU A 1 147 ? 8.464 2.147 1.049 1.00 93.69 147 LEU A N 1
ATOM 1137 C CA . LEU A 1 147 ? 9.402 2.041 -0.087 1.00 93.69 147 LEU A CA 1
ATOM 1138 C C . LEU A 1 147 ? 9.983 0.629 -0.224 1.00 93.69 147 LEU A C 1
ATOM 1140 O O . LEU A 1 147 ? 10.415 0.041 0.765 1.00 93.69 147 LEU A O 1
ATOM 1144 N N . LYS A 1 148 ? 10.066 0.114 -1.454 1.00 95.56 148 LYS A N 1
ATOM 1145 C CA . LYS A 1 148 ? 10.843 -1.084 -1.801 1.00 95.56 148 LYS A CA 1
ATOM 1146 C C . LYS A 1 148 ? 11.568 -0.903 -3.136 1.00 95.56 148 LYS A C 1
ATOM 1148 O O . LYS A 1 148 ? 11.040 -0.277 -4.052 1.00 95.56 148 LYS A O 1
ATOM 1153 N N . SER A 1 149 ? 12.765 -1.463 -3.262 1.00 97.50 149 SER A N 1
ATOM 1154 C CA . SER A 1 149 ? 13.623 -1.264 -4.432 1.00 97.50 149 SER A CA 1
ATOM 1155 C C . SER A 1 149 ? 13.931 -2.571 -5.158 1.00 97.50 149 SER A C 1
ATOM 1157 O O . SER A 1 149 ? 14.153 -3.621 -4.549 1.00 97.50 149 SER A O 1
ATOM 1159 N N . TYR A 1 150 ? 13.963 -2.473 -6.483 1.00 98.50 150 TYR A N 1
ATOM 1160 C CA . TYR A 1 150 ? 14.329 -3.521 -7.425 1.00 98.50 150 TYR A CA 1
ATOM 1161 C C . TYR A 1 150 ? 15.388 -3.000 -8.395 1.00 98.50 150 TYR A C 1
ATOM 1163 O O . TYR A 1 150 ? 15.439 -1.810 -8.705 1.00 98.50 150 TYR A O 1
ATOM 1171 N N . THR A 1 151 ? 16.203 -3.908 -8.918 1.00 98.31 151 THR A N 1
ATOM 1172 C CA . THR A 1 151 ? 17.088 -3.653 -10.054 1.00 98.31 151 THR A CA 1
ATOM 1173 C C . THR A 1 151 ? 16.894 -4.724 -11.118 1.00 98.31 151 THR A C 1
ATOM 1175 O O . THR A 1 151 ? 16.540 -5.862 -10.803 1.00 98.31 151 THR A O 1
ATOM 1178 N N . ILE A 1 152 ? 17.116 -4.377 -12.380 1.00 98.00 152 ILE A N 1
ATOM 1179 C CA . ILE A 1 152 ? 17.156 -5.336 -13.484 1.00 98.00 152 ILE A CA 1
ATOM 1180 C C . ILE A 1 152 ? 18.239 -4.935 -14.479 1.00 98.00 152 ILE A C 1
ATOM 1182 O O . ILE A 1 152 ? 18.432 -3.752 -14.768 1.00 98.00 152 ILE A O 1
ATOM 1186 N N . GLY A 1 153 ? 18.945 -5.935 -14.998 1.00 96.88 153 GLY A N 1
ATOM 1187 C CA . GLY A 1 153 ? 19.923 -5.757 -16.054 1.00 96.88 153 GLY A CA 1
ATOM 1188 C C . GLY A 1 153 ? 19.250 -5.473 -17.392 1.00 96.88 153 GLY A C 1
ATOM 1189 O O . GLY A 1 153 ? 18.352 -6.200 -17.819 1.00 96.88 153 GLY A O 1
ATOM 1190 N N . THR A 1 154 ? 19.692 -4.421 -18.069 1.00 95.69 154 THR A N 1
ATOM 1191 C CA . THR A 1 154 ? 19.132 -3.965 -19.348 1.00 95.69 154 THR A CA 1
ATOM 1192 C C . THR A 1 154 ? 20.139 -3.977 -20.488 1.00 95.69 154 THR A C 1
ATOM 1194 O O . THR A 1 154 ?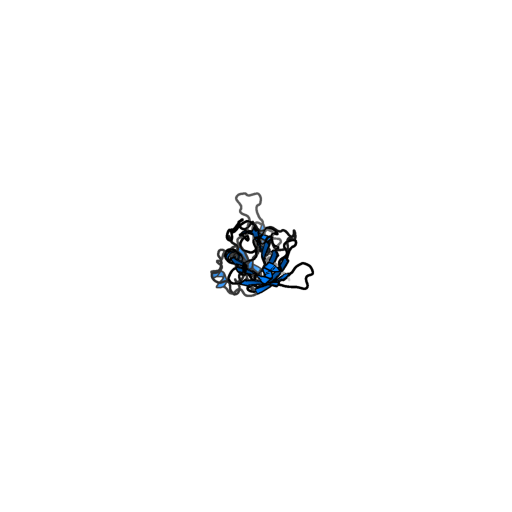 19.821 -3.502 -21.580 1.00 95.69 154 THR A O 1
ATOM 1197 N N . LYS A 1 155 ? 21.317 -4.589 -20.298 1.00 93.56 155 LYS A N 1
ATOM 1198 C CA . LYS A 1 155 ? 22.327 -4.762 -21.356 1.00 93.56 155 LYS A CA 1
ATOM 1199 C C . LYS A 1 155 ? 21.738 -5.389 -22.625 1.00 93.56 155 LYS A C 1
ATOM 1201 O O . LYS A 1 155 ? 22.001 -4.913 -23.722 1.00 93.56 155 LYS A O 1
ATOM 1206 N N . ASN A 1 156 ? 20.870 -6.391 -22.464 1.00 90.94 156 ASN A N 1
ATOM 1207 C CA . ASN A 1 156 ? 20.204 -7.089 -23.573 1.00 90.94 156 ASN A CA 1
ATOM 1208 C C . ASN A 1 156 ? 18.937 -6.379 -24.088 1.00 90.94 156 ASN A C 1
ATOM 1210 O O . ASN A 1 156 ? 18.315 -6.845 -25.036 1.00 90.94 156 ASN A O 1
ATOM 1214 N N . TYR A 1 157 ? 18.546 -5.262 -23.471 1.00 91.31 157 TYR A N 1
ATOM 1215 C CA . TYR A 1 157 ? 17.329 -4.503 -23.776 1.00 91.31 157 TYR A CA 1
ATOM 1216 C C . TYR A 1 157 ? 17.670 -3.091 -24.273 1.00 91.31 157 TYR A C 1
ATOM 1218 O O . TYR A 1 157 ? 17.023 -2.116 -23.904 1.00 91.31 157 TYR A O 1
ATOM 1226 N N . GLY A 1 158 ? 18.741 -2.960 -25.063 1.00 89.00 158 GLY A N 1
ATOM 1227 C CA . GLY A 1 158 ? 19.198 -1.669 -25.588 1.00 89.00 158 GLY A CA 1
ATOM 1228 C C . GLY A 1 158 ? 19.870 -0.766 -24.547 1.00 89.00 158 GLY A C 1
ATOM 1229 O O . GLY A 1 158 ? 19.950 0.443 -24.765 1.00 89.00 158 GLY A O 1
ATOM 1230 N N . GLY A 1 159 ? 20.336 -1.327 -23.424 1.00 94.69 159 GLY A N 1
ATOM 1231 C CA . GLY A 1 159 ? 21.088 -0.616 -22.387 1.00 94.69 159 GLY A CA 1
ATOM 1232 C C . GLY A 1 159 ? 20.300 0.511 -21.723 1.00 94.69 159 GLY A C 1
ATOM 1233 O O . GLY A 1 159 ? 20.826 1.613 -21.564 1.00 94.69 159 GLY A O 1
ATOM 1234 N N . LEU A 1 160 ? 19.034 0.259 -21.377 1.00 96.12 160 LEU A N 1
ATOM 1235 C CA . LEU A 1 160 ? 18.179 1.242 -20.707 1.00 96.12 160 LEU A CA 1
ATOM 1236 C C . LEU A 1 160 ? 18.762 1.669 -19.350 1.00 96.12 160 LEU A C 1
ATOM 1238 O O . LEU A 1 160 ? 19.287 0.859 -18.594 1.00 96.12 160 LEU A O 1
ATOM 1242 N N . LYS A 1 161 ? 18.623 2.946 -19.021 1.00 96.50 161 LYS A N 1
ATOM 1243 C CA . LYS A 1 161 ? 18.998 3.582 -17.756 1.00 96.50 161 LYS A CA 1
ATOM 1244 C C . LYS A 1 161 ? 17.785 4.317 -17.191 1.00 96.50 161 LYS A C 1
ATOM 1246 O O . LYS A 1 161 ? 16.797 4.531 -17.891 1.00 96.50 161 LYS A O 1
ATOM 1251 N N . GLY A 1 162 ? 17.886 4.740 -15.935 1.00 97.12 162 GLY A N 1
ATOM 1252 C CA . GLY A 1 162 ? 16.803 5.422 -15.230 1.00 97.12 162 GLY A CA 1
ATOM 1253 C C . GLY A 1 162 ? 15.964 4.446 -14.416 1.00 97.12 162 GLY A C 1
ATOM 1254 O O . GLY A 1 162 ? 16.496 3.465 -13.885 1.00 97.12 162 GLY A O 1
ATOM 1255 N N . SER A 1 163 ? 14.674 4.733 -14.275 1.00 97.94 163 SER A N 1
ATOM 1256 C CA . SER A 1 163 ? 13.793 3.943 -13.424 1.00 97.94 163 SER A CA 1
ATOM 1257 C C . SER A 1 163 ? 12.337 3.930 -13.879 1.00 97.94 163 SER A C 1
ATOM 1259 O O . SER A 1 163 ? 11.876 4.768 -14.658 1.00 97.94 163 SER A O 1
ATOM 1261 N N . VAL A 1 164 ? 11.608 2.950 -13.351 1.00 98.31 164 VAL A N 1
ATOM 1262 C CA . VAL A 1 164 ? 10.149 2.891 -13.390 1.00 98.31 164 VAL A CA 1
ATOM 1263 C C . VAL A 1 164 ? 9.637 2.869 -11.957 1.00 98.31 164 VAL A C 1
ATOM 1265 O O . VAL A 1 164 ? 10.050 2.052 -11.131 1.00 98.31 164 VAL A O 1
ATOM 1268 N N . LEU A 1 165 ? 8.760 3.813 -11.652 1.00 97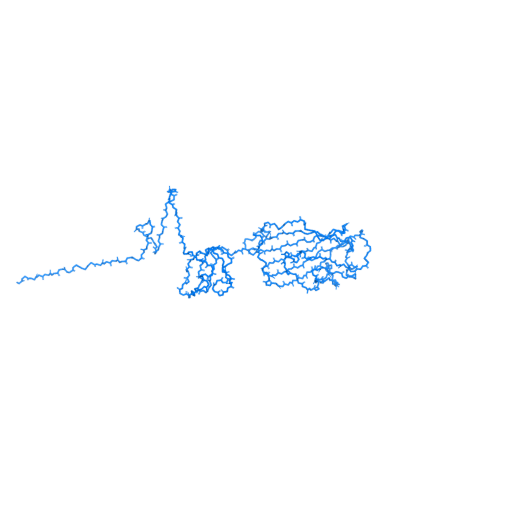.69 165 LEU A N 1
ATOM 1269 C CA . LEU A 1 165 ? 8.162 4.028 -10.346 1.00 97.69 165 LEU A CA 1
ATOM 1270 C C . LEU A 1 165 ? 6.751 3.454 -10.350 1.00 97.69 165 LEU A C 1
ATOM 1272 O O . LEU A 1 165 ? 5.919 3.877 -11.144 1.00 97.69 165 LEU A O 1
ATOM 1276 N N . PHE A 1 166 ? 6.467 2.541 -9.429 1.00 96.06 166 PHE A N 1
ATOM 1277 C CA . PHE A 1 166 ? 5.129 1.996 -9.220 1.00 96.06 166 PHE A CA 1
ATOM 1278 C C . PHE A 1 166 ? 4.610 2.521 -7.888 1.00 96.06 166 PHE A C 1
ATOM 1280 O O . PHE A 1 166 ? 5.212 2.260 -6.848 1.00 96.06 166 PHE A O 1
ATOM 1287 N N . ARG A 1 167 ? 3.513 3.275 -7.902 1.00 92.69 167 ARG A N 1
ATOM 1288 C CA . ARG A 1 167 ? 2.893 3.842 -6.701 1.00 92.69 167 ARG A CA 1
ATOM 1289 C C . ARG A 1 167 ? 1.483 3.315 -6.555 1.00 92.69 167 ARG A C 1
ATOM 1291 O O . ARG A 1 167 ? 0.729 3.327 -7.522 1.00 92.69 167 ARG A O 1
ATOM 1298 N N . LYS A 1 168 ? 1.111 2.904 -5.348 1.00 90.12 168 LYS A N 1
ATOM 1299 C CA . LYS A 1 168 ? -0.252 2.491 -5.024 1.00 90.12 168 LYS A CA 1
ATOM 1300 C C . LYS A 1 168 ? -0.726 3.124 -3.732 1.00 90.12 168 LYS A C 1
ATOM 1302 O O . LYS A 1 168 ? -0.139 2.870 -2.689 1.00 90.12 168 LYS A O 1
ATOM 1307 N N . VAL A 1 169 ? -1.828 3.860 -3.786 1.00 87.75 169 VAL A N 1
ATOM 1308 C CA . VAL A 1 169 ? -2.460 4.480 -2.614 1.00 87.75 169 VAL A CA 1
ATOM 1309 C C . VAL A 1 169 ? -3.976 4.412 -2.766 1.00 87.75 169 VAL A C 1
ATOM 1311 O O . VAL A 1 169 ? -4.511 4.769 -3.810 1.00 87.75 169 VAL A O 1
ATOM 1314 N N . GLN A 1 170 ? -4.674 3.886 -1.753 1.00 82.88 170 GLN A N 1
ATOM 1315 C CA . GLN A 1 170 ? -6.146 3.766 -1.736 1.00 82.88 170 GLN A CA 1
ATOM 1316 C C . GLN A 1 170 ? -6.754 3.183 -3.031 1.00 82.88 170 GLN A C 1
ATOM 1318 O O . GLN A 1 170 ? -7.771 3.651 -3.530 1.00 82.88 170 GLN A O 1
ATOM 1323 N N . GLY A 1 171 ? -6.107 2.164 -3.601 1.00 81.25 171 GLY A N 1
ATOM 1324 C CA . GLY A 1 171 ? -6.569 1.505 -4.825 1.00 81.25 171 GLY A CA 1
ATOM 1325 C C . GLY A 1 171 ? -6.194 2.214 -6.130 1.00 81.25 171 GLY A C 1
ATOM 1326 O O . GLY A 1 171 ? -6.290 1.601 -7.188 1.00 81.25 171 GLY A O 1
ATOM 1327 N N . ILE A 1 172 ? -5.692 3.446 -6.090 1.00 88.62 172 ILE A N 1
ATOM 1328 C CA . ILE A 1 172 ? -5.112 4.106 -7.263 1.00 88.62 172 ILE A CA 1
ATOM 1329 C C . ILE A 1 172 ? -3.704 3.561 -7.466 1.00 88.62 172 ILE A C 1
ATOM 1331 O O . ILE A 1 172 ? -2.899 3.587 -6.535 1.00 88.62 172 ILE A O 1
ATOM 1335 N N . VAL A 1 173 ? -3.406 3.084 -8.673 1.00 92.06 173 VAL A N 1
ATOM 1336 C CA . VAL A 1 173 ? -2.074 2.630 -9.077 1.00 92.06 173 VAL A CA 1
ATOM 1337 C C . VAL A 1 173 ? -1.559 3.520 -10.194 1.00 92.06 173 VAL A C 1
ATOM 1339 O O . VAL A 1 173 ? -2.188 3.608 -11.244 1.00 92.06 173 VAL A O 1
ATOM 1342 N N . ASN A 1 174 ? -0.402 4.137 -9.975 1.00 94.38 174 ASN A N 1
ATOM 1343 C CA . ASN A 1 174 ? 0.318 4.931 -10.961 1.00 94.38 174 ASN A CA 1
ATOM 1344 C C . ASN A 1 174 ? 1.638 4.248 -11.308 1.00 94.38 174 ASN A C 1
ATOM 1346 O O . ASN A 1 174 ? 2.375 3.829 -10.411 1.00 94.38 174 ASN A O 1
ATOM 1350 N N . VAL A 1 175 ? 1.942 4.154 -12.598 1.00 96.94 175 VAL A N 1
ATOM 1351 C CA . VAL A 1 175 ? 3.249 3.713 -13.087 1.00 96.94 175 VAL A CA 1
ATOM 1352 C C . VAL A 1 175 ? 3.864 4.841 -13.889 1.00 96.94 175 VAL A C 1
ATOM 1354 O O . VAL A 1 175 ? 3.295 5.275 -14.887 1.00 96.94 175 VAL A O 1
ATOM 1357 N N . PHE A 1 176 ? 5.023 5.307 -13.440 1.00 97.50 176 PHE A N 1
ATOM 1358 C CA . PHE A 1 176 ? 5.741 6.419 -14.039 1.00 97.50 176 PHE A CA 1
ATOM 1359 C C . PHE A 1 176 ? 7.104 5.957 -14.542 1.00 97.50 176 PHE A C 1
ATOM 1361 O O . PHE A 1 176 ? 7.900 5.386 -13.798 1.00 97.50 176 PHE A O 1
ATOM 1368 N N . PHE A 1 177 ? 7.369 6.218 -15.811 1.00 97.94 177 PHE A N 1
ATOM 1369 C CA . PHE A 1 177 ? 8.611 5.917 -16.497 1.00 97.94 177 PHE A CA 1
ATOM 1370 C C . PHE A 1 177 ? 9.473 7.169 -16.528 1.00 97.94 177 PHE A C 1
ATOM 1372 O O . PHE A 1 177 ? 9.009 8.242 -16.904 1.00 97.94 177 PHE A O 1
ATOM 1379 N N . GLN A 1 178 ? 10.745 7.009 -16.186 1.00 97.56 178 GLN A N 1
ATOM 1380 C CA . GLN A 1 178 ? 11.781 8.005 -16.412 1.00 97.56 178 GLN A CA 1
ATOM 1381 C C . GLN A 1 178 ? 13.030 7.269 -16.883 1.00 97.56 178 GLN A C 1
ATOM 1383 O O . GLN A 1 178 ? 13.871 6.844 -16.088 1.00 97.56 178 GLN A O 1
ATOM 1388 N N . ILE A 1 179 ? 13.120 7.059 -18.193 1.00 97.12 179 ILE A N 1
ATOM 1389 C CA . ILE A 1 179 ? 14.088 6.144 -18.798 1.00 97.12 179 ILE A CA 1
ATOM 1390 C C . ILE A 1 179 ? 14.854 6.826 -19.922 1.00 97.12 179 ILE A C 1
ATOM 1392 O O . ILE A 1 179 ? 14.364 7.747 -20.560 1.00 97.12 179 ILE A O 1
ATOM 1396 N N . TYR A 1 180 ? 16.067 6.374 -20.179 1.00 96.19 180 TYR A N 1
ATOM 1397 C CA . TYR A 1 180 ? 16.865 6.775 -21.338 1.00 96.19 180 TYR A CA 1
ATOM 1398 C C . TYR A 1 180 ? 17.779 5.613 -21.714 1.00 96.19 180 TYR A C 1
ATOM 1400 O O . TYR A 1 180 ? 17.775 4.586 -21.036 1.00 96.19 180 TYR A O 1
ATOM 1408 N N . ARG A 1 181 ? 18.558 5.727 -22.784 1.00 94.94 181 ARG A N 1
ATOM 1409 C CA . ARG A 1 181 ? 19.512 4.688 -23.190 1.00 94.94 181 ARG A CA 1
ATOM 1410 C C . ARG A 1 181 ? 20.946 5.087 -22.890 1.00 94.94 181 ARG A C 1
ATOM 1412 O O . ARG A 1 181 ? 21.301 6.259 -22.928 1.00 94.94 181 ARG A O 1
ATOM 1419 N N . SER A 1 182 ? 21.787 4.102 -22.602 1.00 94.31 182 SER A N 1
ATOM 1420 C CA . SER A 1 182 ? 23.230 4.314 -22.569 1.00 94.31 182 SER A CA 1
ATOM 1421 C C . SER A 1 182 ? 23.764 4.549 -23.984 1.00 94.31 182 SER A C 1
ATOM 1423 O O . SER A 1 182 ? 23.401 3.827 -24.908 1.00 94.31 182 SER A O 1
ATOM 1425 N N . SER A 1 183 ? 24.678 5.504 -24.154 1.00 90.38 183 SER A N 1
ATOM 1426 C CA . SER A 1 183 ? 25.434 5.678 -25.403 1.00 90.38 183 SER A CA 1
ATOM 1427 C C . SER A 1 183 ? 26.399 4.523 -25.690 1.00 90.38 183 SER A C 1
ATOM 1429 O O . SER A 1 183 ? 26.863 4.377 -26.814 1.00 90.38 183 SER A O 1
ATOM 1431 N N . GLU A 1 184 ? 26.698 3.709 -24.677 1.00 88.12 184 GLU A N 1
ATOM 1432 C CA . GLU A 1 184 ? 27.596 2.550 -24.745 1.00 88.12 184 GLU A CA 1
ATOM 1433 C C . GLU A 1 184 ? 26.826 1.230 -24.922 1.00 88.12 184 GLU A C 1
ATOM 1435 O O . GLU A 1 184 ? 27.399 0.150 -24.804 1.00 88.12 184 GLU A O 1
ATOM 1440 N N . SER A 1 185 ? 25.506 1.290 -25.138 1.00 82.06 185 SER A N 1
ATOM 1441 C CA . SER A 1 185 ? 24.689 0.089 -25.300 1.00 82.06 185 SER A CA 1
ATOM 1442 C C . SER A 1 185 ? 24.997 -0.626 -26.613 1.00 82.06 185 SER A C 1
ATOM 1444 O O . SER A 1 185 ? 25.132 0.030 -27.648 1.00 82.06 185 SER A O 1
ATOM 1446 N N . GLU A 1 186 ? 24.955 -1.957 -26.594 1.00 81.81 186 GLU A N 1
ATOM 1447 C CA . GLU A 1 186 ? 24.897 -2.765 -27.814 1.00 81.81 186 GLU A CA 1
ATOM 1448 C C . GLU A 1 186 ? 23.717 -2.338 -28.722 1.00 81.81 186 GLU A C 1
ATOM 1450 O O . GLU A 1 186 ? 22.720 -1.785 -28.231 1.00 81.81 186 GLU A O 1
ATOM 1455 N N . PRO A 1 187 ? 23.788 -2.585 -30.045 1.00 85.12 187 PRO A N 1
ATOM 1456 C CA . PRO A 1 187 ? 22.701 -2.273 -30.972 1.00 85.12 187 PRO A CA 1
ATOM 1457 C C . PRO A 1 187 ? 21.363 -2.908 -30.562 1.00 85.12 187 PRO A C 1
ATOM 1459 O O . PRO A 1 187 ? 21.324 -4.013 -30.021 1.00 85.12 187 PRO A O 1
ATOM 1462 N N . ILE A 1 188 ? 20.240 -2.247 -30.870 1.00 89.75 188 ILE A N 1
ATOM 1463 C CA . ILE A 1 188 ? 18.914 -2.832 -30.625 1.00 89.75 188 ILE A CA 1
ATOM 1464 C C . ILE A 1 188 ? 18.641 -3.909 -31.671 1.00 89.75 188 ILE A C 1
ATOM 1466 O O . ILE A 1 188 ? 18.461 -3.624 -32.857 1.00 89.75 188 ILE A O 1
ATOM 1470 N N . LEU A 1 189 ? 18.563 -5.156 -31.213 1.00 87.50 189 LEU A N 1
ATOM 1471 C CA . LEU A 1 189 ? 18.322 -6.310 -32.078 1.00 87.50 189 LEU A CA 1
ATOM 1472 C C . LEU A 1 189 ? 16.846 -6.733 -32.132 1.00 87.50 189 LEU A C 1
ATOM 1474 O O . LEU A 1 189 ? 16.459 -7.431 -33.065 1.00 87.50 189 LEU A O 1
ATOM 1478 N N . GLY A 1 190 ? 16.010 -6.278 -31.196 1.00 93.38 190 GLY A N 1
ATOM 1479 C CA . GLY A 1 190 ? 14.595 -6.643 -31.120 1.00 93.38 190 GLY A CA 1
ATOM 1480 C C . GLY A 1 190 ? 13.848 -5.891 -30.022 1.00 93.38 190 GLY A C 1
ATOM 1481 O O . GLY A 1 190 ? 14.347 -4.899 -29.490 1.00 93.38 190 GLY A O 1
ATOM 1482 N N . ASP A 1 191 ? 12.649 -6.371 -29.707 1.00 95.19 191 ASP A N 1
ATOM 1483 C CA . ASP A 1 191 ? 11.814 -5.827 -28.637 1.00 95.19 191 ASP A CA 1
ATOM 1484 C C . ASP A 1 191 ? 12.426 -6.118 -27.258 1.00 95.19 191 ASP A C 1
ATOM 1486 O O . ASP A 1 191 ? 13.073 -7.147 -27.046 1.00 95.19 191 ASP A O 1
ATOM 1490 N N . ALA A 1 192 ? 12.200 -5.230 -26.292 1.00 95.25 192 ALA A N 1
ATOM 1491 C CA . ALA A 1 192 ? 12.557 -5.479 -24.900 1.00 95.25 192 ALA A CA 1
ATOM 1492 C C . ALA A 1 192 ? 11.375 -6.112 -24.170 1.00 95.25 192 ALA A C 1
ATOM 1494 O O . ALA A 1 192 ? 10.328 -5.483 -24.055 1.00 95.25 192 ALA A O 1
ATOM 1495 N N . PHE A 1 193 ? 11.566 -7.315 -23.626 1.00 95.88 193 PHE A N 1
ATOM 1496 C CA . PHE A 1 193 ? 10.607 -7.985 -22.747 1.00 95.88 193 PHE A CA 1
ATOM 1497 C C . PHE A 1 193 ? 11.182 -8.064 -21.329 1.00 95.88 193 PHE A C 1
ATOM 1499 O O . PHE A 1 193 ? 12.018 -8.912 -21.022 1.00 95.88 193 PHE A O 1
ATOM 1506 N N . ILE A 1 194 ? 10.752 -7.159 -20.452 1.00 96.50 194 ILE A N 1
ATOM 1507 C CA . ILE A 1 194 ? 11.291 -7.015 -19.096 1.00 96.50 194 ILE A CA 1
ATOM 1508 C C . ILE A 1 194 ? 10.293 -7.617 -18.106 1.00 96.50 194 ILE A C 1
ATOM 1510 O O . ILE A 1 194 ? 9.288 -6.991 -17.773 1.00 96.50 194 ILE A O 1
ATOM 1514 N N . ASN A 1 195 ? 10.567 -8.830 -17.623 1.00 95.94 195 ASN A N 1
ATOM 1515 C CA . ASN A 1 195 ? 9.710 -9.501 -16.643 1.00 95.94 195 ASN A CA 1
ATOM 1516 C C . ASN A 1 195 ? 9.744 -8.770 -15.288 1.00 95.94 195 ASN A C 1
ATOM 1518 O O . ASN A 1 195 ? 10.803 -8.612 -14.679 1.00 95.94 195 ASN A O 1
ATOM 1522 N N . ILE A 1 196 ? 8.567 -8.359 -14.815 1.00 96.19 196 ILE A N 1
ATOM 1523 C CA . ILE A 1 196 ? 8.347 -7.660 -13.544 1.00 96.19 196 ILE A CA 1
ATOM 1524 C C . ILE A 1 196 ? 7.345 -8.395 -12.635 1.00 96.19 196 ILE A C 1
ATOM 1526 O O . ILE A 1 196 ? 6.714 -7.788 -11.770 1.00 96.19 196 ILE A O 1
ATOM 1530 N N . GLY A 1 197 ? 7.199 -9.716 -12.782 1.00 94.56 197 GLY A N 1
ATOM 1531 C CA . GLY A 1 197 ? 6.208 -10.516 -12.049 1.00 94.56 197 GLY A CA 1
ATOM 1532 C C . GLY A 1 197 ? 6.331 -10.455 -10.521 1.00 94.56 197 GLY A C 1
ATOM 1533 O O . GLY A 1 197 ? 5.317 -10.470 -9.817 1.00 94.56 197 GLY A O 1
ATOM 1534 N N . ASN A 1 198 ? 7.544 -10.299 -9.979 1.00 94.12 198 ASN A N 1
ATOM 1535 C CA . ASN A 1 198 ? 7.716 -10.093 -8.536 1.00 94.12 198 ASN A CA 1
ATOM 1536 C C . ASN A 1 198 ? 7.168 -8.732 -8.074 1.00 94.12 198 ASN A C 1
ATOM 1538 O O . ASN A 1 198 ? 6.591 -8.659 -6.993 1.00 94.12 198 ASN A O 1
ATOM 1542 N N . ILE A 1 199 ? 7.270 -7.682 -8.899 1.00 94.56 199 ILE A N 1
ATOM 1543 C CA . ILE A 1 199 ? 6.692 -6.362 -8.598 1.00 94.56 199 ILE A CA 1
ATOM 1544 C C . ILE A 1 199 ? 5.164 -6.451 -8.606 1.00 94.56 199 ILE A C 1
ATOM 1546 O O . ILE A 1 199 ? 4.528 -5.961 -7.676 1.00 94.56 199 ILE A O 1
ATOM 1550 N N . TYR A 1 200 ? 4.572 -7.143 -9.589 1.00 91.00 200 TYR A N 1
ATOM 1551 C CA . TYR A 1 200 ? 3.138 -7.460 -9.574 1.00 91.00 200 TYR A CA 1
ATOM 1552 C C . TYR A 1 200 ? 2.742 -8.219 -8.304 1.00 91.00 200 TYR A C 1
ATOM 1554 O O . TYR A 1 200 ? 1.729 -7.899 -7.696 1.00 91.00 200 TYR A O 1
ATOM 1562 N N . SER A 1 201 ? 3.546 -9.184 -7.855 1.00 89.75 201 SER A N 1
ATOM 1563 C CA . SER A 1 201 ? 3.265 -9.910 -6.610 1.00 89.75 201 SER A CA 1
ATOM 1564 C C . SER A 1 201 ? 3.275 -8.994 -5.381 1.00 89.75 201 SER A C 1
ATOM 1566 O O . SER A 1 201 ? 2.465 -9.189 -4.475 1.00 89.75 201 SER A O 1
ATOM 1568 N N . ASP A 1 202 ? 4.153 -7.992 -5.332 1.00 90.12 202 ASP A N 1
ATOM 1569 C CA . ASP A 1 202 ? 4.230 -7.044 -4.218 1.00 90.12 202 ASP A CA 1
ATOM 1570 C C . ASP A 1 202 ? 3.116 -5.990 -4.243 1.00 90.12 202 ASP A C 1
ATOM 1572 O O . ASP A 1 202 ? 2.431 -5.806 -3.237 1.00 90.12 202 ASP A O 1
ATOM 1576 N N . ILE A 1 203 ? 2.918 -5.308 -5.377 1.00 85.56 203 ILE A N 1
ATOM 1577 C CA . ILE A 1 203 ? 1.958 -4.194 -5.501 1.00 85.56 203 ILE A CA 1
ATOM 1578 C C . ILE A 1 203 ? 0.530 -4.674 -5.813 1.00 85.56 203 ILE A C 1
ATOM 1580 O O . ILE A 1 203 ? -0.467 -4.015 -5.478 1.00 85.56 203 ILE A O 1
ATOM 1584 N N . GLY A 1 204 ? 0.428 -5.856 -6.424 1.00 84.56 204 GLY A N 1
ATOM 1585 C CA . GLY A 1 204 ? -0.796 -6.552 -6.801 1.00 84.56 204 GLY A CA 1
ATOM 1586 C C . GLY A 1 204 ? -1.266 -6.344 -8.209 1.00 84.56 204 GLY A C 1
ATOM 1587 O O . GLY A 1 204 ? -1.296 -7.254 -9.029 1.00 84.56 204 GLY A O 1
ATOM 1588 N N . TYR A 1 205 ? -1.724 -5.122 -8.434 1.00 87.75 205 TYR A N 1
ATOM 1589 C CA . TYR A 1 205 ? -2.306 -4.701 -9.687 1.00 87.75 205 TYR A CA 1
ATOM 1590 C C . TYR A 1 205 ? -1.411 -3.638 -10.289 1.00 87.75 205 TYR A C 1
ATOM 1592 O O . TYR A 1 205 ? -1.053 -2.676 -9.612 1.00 87.75 205 TYR A O 1
ATOM 1600 N N . ILE A 1 206 ? -1.101 -3.813 -11.563 1.00 90.12 206 ILE A N 1
ATOM 1601 C CA . ILE A 1 206 ? -0.543 -2.795 -12.439 1.00 90.12 206 ILE A CA 1
ATOM 1602 C C . ILE A 1 206 ? -1.494 -2.722 -13.644 1.00 90.12 206 ILE A C 1
ATOM 1604 O O . ILE A 1 206 ? -1.986 -3.771 -14.071 1.00 90.12 206 ILE A O 1
ATOM 1608 N N . PRO A 1 207 ? -1.812 -1.524 -14.167 1.00 90.38 207 PRO A N 1
ATOM 1609 C CA . PRO A 1 207 ? -2.726 -1.395 -15.296 1.00 90.38 207 PRO A CA 1
ATOM 1610 C C . PRO A 1 207 ? -2.182 -2.103 -16.539 1.00 90.38 207 PRO A C 1
ATOM 1612 O O . PRO A 1 207 ? -1.080 -1.790 -16.986 1.00 90.38 207 PRO A O 1
ATOM 1615 N N . ASN A 1 208 ? -2.969 -3.020 -17.112 1.00 92.44 208 ASN A N 1
ATOM 1616 C CA . ASN A 1 208 ? -2.623 -3.674 -18.374 1.00 92.44 208 ASN A CA 1
ATOM 1617 C C . ASN A 1 208 ? -2.971 -2.754 -19.552 1.00 92.44 208 ASN A C 1
ATOM 1619 O O . ASN A 1 208 ? -4.087 -2.815 -20.075 1.00 92.44 208 ASN A O 1
ATOM 1623 N N . GLN A 1 209 ? -2.077 -1.825 -19.888 1.00 94.31 209 GLN A N 1
ATOM 1624 C CA . GLN A 1 209 ? -2.339 -0.734 -20.829 1.00 94.31 209 GLN A CA 1
ATOM 1625 C C . GLN A 1 209 ? -1.075 -0.317 -21.590 1.00 94.31 209 GLN A C 1
ATOM 1627 O O . GLN A 1 209 ? 0.055 -0.601 -21.183 1.00 94.31 209 GLN A O 1
ATOM 1632 N N . ILE A 1 210 ? -1.284 0.392 -22.701 1.00 96.38 210 ILE A N 1
ATOM 1633 C CA . ILE A 1 210 ? -0.211 1.047 -23.449 1.00 96.38 210 ILE A CA 1
ATOM 1634 C C . ILE A 1 210 ? 0.167 2.338 -22.721 1.00 96.38 210 ILE A C 1
ATOM 1636 O O . ILE A 1 210 ? -0.678 3.194 -22.471 1.00 96.38 210 ILE A O 1
ATOM 1640 N N . VAL A 1 211 ? 1.452 2.485 -22.429 1.00 97.00 211 VAL A N 1
ATOM 1641 C CA . VAL A 1 211 ? 2.077 3.711 -21.944 1.00 97.00 211 VAL A CA 1
ATOM 1642 C C . VAL A 1 211 ? 2.634 4.460 -23.146 1.00 97.00 211 VAL A C 1
ATOM 1644 O O . VAL A 1 211 ? 3.435 3.919 -23.908 1.00 97.00 211 VAL A O 1
ATOM 1647 N N . LEU A 1 212 ? 2.213 5.707 -23.332 1.00 96.88 212 LEU A N 1
ATOM 1648 C CA . LEU A 1 212 ? 2.750 6.566 -24.383 1.00 96.88 212 LEU A CA 1
ATOM 1649 C C . LEU A 1 212 ? 3.989 7.281 -23.852 1.00 96.88 212 LEU A C 1
ATOM 1651 O O . LEU A 1 212 ? 3.889 8.231 -23.079 1.00 96.88 212 LEU A O 1
ATOM 1655 N N . LEU A 1 213 ? 5.154 6.791 -24.258 1.00 97.38 213 LEU A N 1
ATOM 1656 C CA . LEU A 1 213 ? 6.435 7.389 -23.937 1.00 97.38 213 LEU A CA 1
ATOM 1657 C C . LEU A 1 213 ? 6.686 8.620 -24.812 1.00 97.38 213 LEU A C 1
ATOM 1659 O O . LEU A 1 213 ? 6.332 8.643 -25.993 1.00 97.38 213 LEU A O 1
ATOM 1663 N N . HIS A 1 214 ? 7.309 9.636 -24.232 1.00 96.00 214 HIS A N 1
ATOM 1664 C CA . HIS A 1 214 ? 7.632 10.885 -24.907 1.00 96.00 214 HIS A CA 1
ATOM 1665 C C . HIS A 1 214 ? 8.799 11.596 -24.223 1.00 96.00 214 HIS A C 1
ATOM 1667 O O . HIS A 1 214 ? 9.132 11.338 -23.070 1.00 96.00 214 HIS A O 1
ATOM 1673 N N . THR A 1 215 ? 9.414 12.542 -24.914 1.00 93.56 215 THR A N 1
ATOM 1674 C CA . THR A 1 215 ? 10.417 13.432 -24.321 1.00 93.56 215 THR A CA 1
ATOM 1675 C C . THR A 1 215 ? 9.724 14.707 -23.836 1.00 93.56 215 THR A C 1
ATOM 1677 O O . THR A 1 215 ? 8.559 14.957 -24.170 1.00 93.56 215 THR A O 1
ATOM 1680 N N . GLU A 1 216 ? 10.390 15.521 -23.017 1.00 87.94 216 GLU A N 1
ATOM 1681 C CA . GLU A 1 216 ? 9.823 16.809 -22.592 1.00 87.94 216 GLU A CA 1
ATOM 1682 C C . GLU A 1 216 ? 9.447 17.670 -23.809 1.00 87.94 216 GLU A C 1
ATOM 1684 O O . GLU A 1 216 ? 10.240 17.826 -24.736 1.00 87.94 216 GLU A O 1
ATOM 1689 N N . ASN A 1 217 ? 8.221 18.205 -23.806 1.00 85.88 217 ASN A N 1
ATOM 1690 C CA . ASN A 1 217 ? 7.652 19.029 -24.883 1.00 85.88 217 ASN A CA 1
ATOM 1691 C C . ASN A 1 217 ? 7.585 18.353 -26.272 1.00 85.88 217 ASN A C 1
ATOM 1693 O O . ASN A 1 217 ? 7.517 19.040 -27.291 1.00 85.88 217 ASN A O 1
ATOM 1697 N N . SER A 1 218 ? 7.594 17.017 -26.330 1.00 86.12 218 SER A N 1
ATOM 1698 C CA . SER A 1 218 ? 7.487 16.266 -27.586 1.00 86.12 218 SER A CA 1
ATOM 1699 C C . SER A 1 218 ? 6.084 16.327 -28.195 1.00 86.12 218 SER A C 1
ATOM 1701 O O . SER A 1 218 ? 5.081 16.224 -27.491 1.00 86.12 218 SER A O 1
ATOM 1703 N N . THR A 1 219 ? 6.011 16.390 -29.526 1.00 86.75 219 THR A N 1
ATOM 1704 C CA . THR A 1 219 ? 4.789 16.109 -30.305 1.00 86.75 219 THR A CA 1
ATOM 1705 C C . THR A 1 219 ? 4.715 14.655 -30.780 1.00 86.75 219 THR A C 1
ATOM 1707 O O . THR A 1 219 ? 3.695 14.230 -31.321 1.00 86.75 219 THR A O 1
ATOM 1710 N N . GLN A 1 220 ? 5.788 13.887 -30.581 1.00 88.75 220 GLN A N 1
ATOM 1711 C CA . GLN A 1 220 ? 5.894 12.480 -30.940 1.00 88.75 220 GLN A CA 1
ATOM 1712 C C . GLN A 1 220 ? 5.781 11.601 -29.692 1.00 88.75 220 GLN A C 1
ATOM 1714 O O . GLN A 1 220 ? 6.499 11.803 -28.709 1.00 88.75 220 GLN A O 1
ATOM 1719 N N . PHE A 1 221 ? 4.914 10.596 -29.779 1.00 94.12 221 PHE A N 1
ATOM 1720 C CA . PHE A 1 221 ? 4.739 9.563 -28.765 1.00 94.12 221 PHE A CA 1
ATOM 1721 C C . PHE A 1 221 ? 5.113 8.206 -29.345 1.00 94.12 221 PHE A C 1
ATOM 1723 O O . PHE A 1 221 ? 4.894 7.948 -30.531 1.00 94.12 221 PHE A O 1
ATOM 1730 N N . PHE A 1 222 ? 5.637 7.327 -28.504 1.00 95.44 222 PHE A N 1
ATOM 1731 C CA . PHE A 1 222 ? 5.941 5.952 -28.877 1.00 95.44 222 PHE A CA 1
ATOM 1732 C C . PHE A 1 222 ? 5.503 4.985 -27.769 1.00 95.44 222 PHE A C 1
ATOM 1734 O O . PHE A 1 222 ? 5.581 5.319 -26.589 1.00 95.44 222 PHE A O 1
ATOM 1741 N N . PRO A 1 223 ? 4.973 3.802 -28.114 1.00 97.56 223 PRO A N 1
ATOM 1742 C CA . PRO A 1 223 ? 4.334 2.931 -27.136 1.00 97.56 223 PRO A CA 1
ATOM 1743 C C . PRO A 1 223 ? 5.344 2.114 -26.323 1.00 97.56 223 PRO A C 1
ATOM 1745 O O . PRO A 1 223 ? 6.328 1.607 -26.859 1.00 97.56 223 PRO A O 1
ATOM 1748 N N . ALA A 1 224 ? 5.029 1.896 -25.054 1.00 97.31 224 ALA A N 1
ATOM 1749 C CA . ALA A 1 224 ? 5.451 0.749 -24.259 1.00 97.31 224 ALA A CA 1
ATOM 1750 C C . ALA A 1 224 ? 4.188 0.047 -23.740 1.00 97.31 224 ALA A C 1
ATOM 1752 O O . ALA A 1 224 ? 3.151 0.682 -23.583 1.00 97.31 224 ALA A O 1
ATOM 1753 N N . LEU A 1 225 ? 4.236 -1.256 -23.493 1.00 97.50 225 LEU A N 1
ATOM 1754 C CA . LEU A 1 225 ? 3.089 -2.030 -23.034 1.00 97.50 225 LEU A CA 1
ATOM 1755 C C . LEU A 1 225 ? 3.366 -2.569 -21.636 1.00 97.50 225 LEU A C 1
ATOM 1757 O O . LEU A 1 225 ? 4.418 -3.152 -21.375 1.00 97.50 225 LEU A O 1
ATOM 1761 N N . LEU A 1 226 ? 2.403 -2.384 -20.741 1.00 96.56 226 LEU A N 1
ATOM 1762 C CA . LEU A 1 226 ? 2.327 -3.112 -19.485 1.00 96.56 226 LEU A CA 1
ATOM 1763 C C . LEU A 1 226 ? 1.322 -4.236 -19.687 1.00 96.56 226 LEU A C 1
ATOM 1765 O O . LEU A 1 226 ? 0.130 -3.981 -19.793 1.00 96.56 226 LEU A O 1
ATOM 1769 N N . GLU A 1 227 ? 1.795 -5.469 -19.791 1.00 93.25 227 GLU A N 1
ATOM 1770 C CA . GLU A 1 227 ? 0.945 -6.655 -19.904 1.00 93.25 227 GLU A CA 1
ATOM 1771 C C . GLU A 1 227 ? 1.776 -7.909 -19.616 1.00 93.25 227 GLU A C 1
ATOM 1773 O O . GLU A 1 227 ? 3.007 -7.863 -19.618 1.00 93.25 227 GLU A O 1
ATOM 1778 N N . ASN A 1 228 ? 1.119 -9.046 -19.372 1.00 90.81 228 ASN A N 1
ATOM 1779 C CA . ASN A 1 228 ? 1.788 -10.338 -19.168 1.00 90.81 228 ASN A CA 1
ATOM 1780 C C . ASN A 1 228 ? 2.893 -10.304 -18.098 1.00 90.81 228 ASN A C 1
ATOM 1782 O O . ASN A 1 228 ? 3.938 -10.935 -18.249 1.00 90.81 228 ASN A O 1
ATOM 1786 N N . PHE A 1 229 ? 2.664 -9.558 -17.011 1.00 94.25 229 PHE A N 1
ATOM 1787 C CA . PHE A 1 229 ? 3.632 -9.377 -15.926 1.00 94.25 229 PHE A CA 1
ATOM 1788 C C . PHE A 1 229 ? 4.976 -8.784 -16.382 1.00 94.25 229 PHE A C 1
ATOM 1790 O O . PHE A 1 229 ? 6.001 -9.006 -15.736 1.00 94.25 229 PHE A O 1
ATOM 1797 N N . ALA A 1 230 ? 4.987 -8.034 -17.484 1.00 96.50 230 ALA A N 1
ATOM 1798 C CA . ALA A 1 230 ? 6.186 -7.482 -18.091 1.00 96.50 230 ALA A CA 1
ATOM 1799 C C . ALA A 1 230 ? 5.999 -6.023 -18.527 1.00 96.50 230 ALA A C 1
ATOM 1801 O O . ALA A 1 230 ? 4.882 -5.548 -18.742 1.00 96.50 230 ALA A O 1
ATOM 1802 N N . ILE A 1 231 ? 7.124 -5.324 -18.667 1.00 97.56 231 ILE A N 1
ATOM 1803 C CA . ILE A 1 231 ? 7.231 -4.103 -19.465 1.00 97.56 231 ILE A CA 1
ATOM 1804 C C . ILE A 1 231 ? 7.734 -4.538 -20.836 1.00 97.56 231 ILE A C 1
ATOM 1806 O O . ILE A 1 231 ? 8.832 -5.089 -20.941 1.00 97.56 231 ILE A O 1
ATOM 1810 N N . GLN A 1 232 ? 6.947 -4.289 -21.875 1.00 97.44 232 GLN A N 1
ATOM 1811 C CA . GLN A 1 232 ? 7.334 -4.562 -23.251 1.00 97.44 232 GLN A CA 1
ATOM 1812 C C . GLN A 1 232 ? 7.579 -3.251 -23.988 1.00 97.44 232 GLN A C 1
ATOM 1814 O O . GLN A 1 232 ? 6.711 -2.381 -24.019 1.00 97.44 232 GLN A O 1
ATOM 1819 N N . ILE A 1 233 ? 8.755 -3.089 -24.585 1.00 97.31 233 ILE A N 1
ATOM 1820 C CA . ILE A 1 233 ? 9.074 -1.908 -25.392 1.00 97.31 233 ILE A CA 1
ATOM 1821 C C . ILE A 1 233 ? 9.421 -2.394 -26.800 1.00 97.31 233 ILE A C 1
ATOM 1823 O O . ILE A 1 233 ? 10.462 -3.038 -26.964 1.00 97.31 233 ILE A O 1
ATOM 1827 N N . PRO A 1 234 ? 8.575 -2.114 -27.810 1.00 97.06 234 PRO A N 1
ATOM 1828 C CA . PRO A 1 234 ? 8.860 -2.473 -29.192 1.00 97.06 234 PRO A CA 1
ATOM 1829 C C . PRO A 1 234 ? 10.190 -1.889 -29.663 1.00 97.06 234 PRO A C 1
ATOM 1831 O O . PRO A 1 234 ? 10.565 -0.783 -29.260 1.00 97.06 234 PRO A O 1
ATOM 1834 N N . LYS A 1 235 ? 10.871 -2.581 -30.575 1.00 95.94 235 LYS A N 1
ATOM 1835 C CA . LYS A 1 235 ? 12.142 -2.143 -31.162 1.00 95.94 235 LYS A CA 1
ATOM 1836 C C . LYS A 1 235 ? 12.083 -0.699 -31.664 1.00 95.94 235 LYS A C 1
ATOM 1838 O O . LYS A 1 235 ? 12.963 0.090 -31.338 1.00 95.94 235 LYS A O 1
ATOM 1843 N N . SER A 1 236 ? 11.028 -0.334 -32.393 1.00 95.44 236 SER A N 1
ATOM 1844 C CA . SER A 1 236 ? 10.844 1.029 -32.911 1.00 95.44 236 SER A CA 1
ATOM 1845 C C . SER A 1 236 ? 10.759 2.082 -31.801 1.00 95.44 236 SER A C 1
ATOM 1847 O O . SER A 1 236 ? 11.253 3.193 -31.959 1.00 95.44 236 SER A O 1
ATOM 1849 N N . SER A 1 237 ? 10.153 1.735 -30.663 1.00 96.44 237 SER A N 1
ATOM 1850 C CA . SER A 1 237 ? 10.090 2.606 -29.487 1.00 96.44 237 SER A CA 1
ATOM 1851 C C . SER A 1 237 ? 11.447 2.703 -28.793 1.00 96.44 237 SER A C 1
ATOM 1853 O O . SER A 1 237 ? 11.854 3.794 -28.416 1.00 96.44 237 SER A O 1
ATOM 1855 N N . LEU A 1 238 ? 12.183 1.592 -28.661 1.00 95.19 238 LEU A N 1
ATOM 1856 C CA . LEU A 1 238 ? 13.547 1.594 -28.115 1.00 95.19 238 LEU A CA 1
ATOM 1857 C C . LEU A 1 238 ? 14.504 2.452 -28.956 1.00 95.19 238 LEU A C 1
ATOM 1859 O O . LEU A 1 238 ? 15.376 3.124 -28.404 1.00 95.19 238 LEU A O 1
ATOM 1863 N N . GLU A 1 239 ? 14.353 2.429 -30.281 1.00 93.75 239 GLU A N 1
ATOM 1864 C CA . GLU A 1 239 ? 15.132 3.254 -31.212 1.00 93.75 239 GLU A CA 1
ATOM 1865 C C . GLU A 1 239 ? 14.813 4.750 -31.071 1.00 93.75 239 GLU A C 1
ATOM 1867 O O . GLU A 1 239 ? 15.697 5.576 -31.282 1.00 93.75 239 GLU A O 1
ATOM 1872 N N . ALA A 1 240 ? 13.589 5.096 -30.656 1.00 93.50 240 ALA A N 1
ATOM 1873 C CA . ALA A 1 240 ? 13.168 6.472 -30.401 1.00 93.50 240 ALA A CA 1
ATOM 1874 C C . ALA A 1 240 ? 13.593 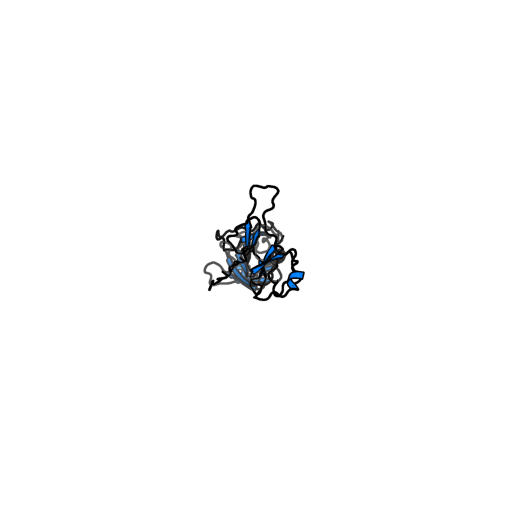7.012 -29.017 1.00 93.50 240 ALA A C 1
ATOM 1876 O O . ALA A 1 240 ? 13.600 8.227 -28.814 1.00 93.50 240 ALA A O 1
ATOM 1877 N N . ILE A 1 241 ? 13.960 6.145 -28.062 1.00 94.38 241 ILE A N 1
ATOM 1878 C CA . ILE A 1 241 ? 14.428 6.578 -26.736 1.00 94.38 241 ILE A CA 1
ATOM 1879 C C . ILE A 1 241 ? 15.813 7.222 -26.855 1.00 94.38 241 ILE A C 1
ATOM 1881 O O . ILE A 1 241 ? 16.773 6.614 -27.334 1.00 94.38 241 ILE A O 1
ATOM 1885 N N . SER A 1 242 ? 15.922 8.446 -26.338 1.00 90.94 242 SER A N 1
ATOM 1886 C CA . SER A 1 242 ? 17.154 9.236 -26.341 1.00 90.94 242 SER A CA 1
ATOM 1887 C C . SER A 1 242 ? 18.290 8.584 -25.547 1.00 90.94 242 SER A C 1
ATOM 1889 O O . SER A 1 242 ? 18.079 7.923 -24.529 1.00 90.94 242 SER A O 1
ATOM 1891 N N . ASN A 1 243 ? 19.523 8.830 -25.991 1.00 92.06 243 ASN A N 1
ATOM 1892 C CA . ASN A 1 243 ? 20.754 8.445 -25.300 1.00 92.06 243 ASN A CA 1
ATOM 1893 C C . ASN A 1 243 ? 21.302 9.538 -24.359 1.00 92.06 243 ASN A C 1
ATOM 1895 O O . ASN A 1 243 ? 22.279 9.310 -23.651 1.00 92.06 243 ASN A O 1
ATOM 1899 N N . THR A 1 244 ? 20.705 10.733 -24.378 1.00 88.81 244 THR A N 1
ATOM 1900 C CA . THR A 1 244 ? 21.250 11.929 -23.710 1.00 88.81 244 THR A CA 1
ATOM 1901 C C . THR A 1 244 ? 20.301 12.503 -22.657 1.00 88.81 244 THR A C 1
ATOM 1903 O O . THR A 1 244 ? 20.745 13.136 -21.703 1.00 88.81 244 THR A O 1
ATOM 1906 N N . TYR A 1 245 ? 18.994 12.291 -22.808 1.00 92.12 245 TYR A N 1
ATOM 1907 C CA . TYR A 1 245 ? 17.970 12.875 -21.940 1.00 92.12 245 TYR A CA 1
ATOM 1908 C C . TYR A 1 245 ? 16.834 11.890 -21.670 1.00 92.12 245 TYR A C 1
ATOM 1910 O O . TYR A 1 245 ? 16.656 10.906 -22.389 1.00 92.12 245 TYR A O 1
ATOM 1918 N N . TYR A 1 246 ? 16.066 12.160 -20.615 1.00 96.12 246 TYR A N 1
ATOM 1919 C CA . TYR A 1 246 ? 14.977 11.293 -20.195 1.00 96.12 246 TYR A CA 1
ATOM 1920 C C . TYR A 1 246 ? 13.808 11.302 -21.180 1.00 96.12 246 TYR A C 1
ATOM 1922 O O . TYR A 1 246 ? 13.406 12.323 -21.737 1.00 96.12 246 TYR A O 1
ATOM 1930 N N . THR A 1 247 ? 13.259 10.112 -21.344 1.00 96.50 247 THR A N 1
ATOM 1931 C CA . THR A 1 247 ? 11.941 9.824 -21.874 1.00 96.50 247 THR A CA 1
ATOM 1932 C C . THR A 1 247 ? 11.031 9.496 -20.699 1.00 96.50 247 THR A C 1
ATOM 1934 O O . THR A 1 247 ? 11.404 8.745 -19.793 1.00 96.50 247 THR A O 1
ATOM 1937 N N . TYR A 1 248 ? 9.832 10.051 -20.737 1.00 97.19 248 TYR A N 1
ATOM 1938 C CA . TYR A 1 248 ? 8.825 9.948 -19.703 1.00 97.19 248 TYR A CA 1
ATOM 1939 C C . TYR A 1 248 ? 7.596 9.221 -20.219 1.00 97.19 248 TYR A C 1
ATOM 1941 O O . TYR A 1 248 ? 7.351 9.170 -21.421 1.00 97.19 248 TYR A O 1
ATOM 1949 N N . GLY A 1 249 ? 6.811 8.679 -19.302 1.00 96.56 249 GLY A N 1
ATOM 1950 C CA . GLY A 1 249 ? 5.477 8.176 -19.587 1.00 96.56 249 GLY A CA 1
ATOM 1951 C C . GLY A 1 249 ? 4.767 7.854 -18.290 1.00 96.56 249 GLY A C 1
ATOM 1952 O O . GLY A 1 249 ? 5.396 7.431 -17.323 1.00 96.56 249 GLY A O 1
ATOM 1953 N N . GLU A 1 250 ? 3.461 8.058 -18.255 1.00 95.69 250 GLU A N 1
ATOM 1954 C CA . GLU A 1 250 ? 2.662 7.799 -17.066 1.00 95.69 250 GLU A CA 1
ATOM 1955 C C . GLU A 1 250 ? 1.384 7.073 -17.450 1.00 95.69 250 GLU A C 1
ATOM 1957 O O . GLU A 1 250 ? 0.780 7.337 -18.491 1.00 95.69 250 GLU A O 1
ATOM 1962 N N . ILE A 1 251 ? 0.974 6.147 -16.594 1.00 95.94 251 ILE A N 1
ATOM 1963 C CA . ILE A 1 251 ? -0.321 5.497 -16.693 1.00 95.94 251 ILE A CA 1
ATOM 1964 C C . ILE A 1 251 ? -0.908 5.335 -15.300 1.00 95.94 251 ILE A C 1
ATOM 1966 O O . ILE A 1 251 ? -0.199 5.033 -14.334 1.00 95.94 251 ILE A O 1
ATOM 1970 N N . GLN A 1 252 ? -2.222 5.498 -15.219 1.00 94.75 252 GLN A N 1
ATOM 1971 C CA . GLN A 1 252 ? -2.987 5.308 -14.000 1.00 94.75 252 GLN A CA 1
ATOM 1972 C C . GLN A 1 252 ? -4.042 4.228 -14.214 1.00 94.75 252 GLN A C 1
ATOM 1974 O O . GLN A 1 252 ? -4.699 4.170 -15.250 1.00 94.75 252 GLN A O 1
ATOM 1979 N N . GLY A 1 253 ? -4.269 3.414 -13.192 1.00 91.00 253 GLY A N 1
ATOM 1980 C CA . GLY A 1 253 ? -5.445 2.562 -13.117 1.00 91.00 253 GLY A CA 1
ATOM 1981 C C . GLY A 1 253 ? -5.953 2.421 -11.695 1.00 91.00 253 GLY A C 1
ATOM 1982 O O . GLY A 1 253 ? -5.356 2.912 -10.738 1.00 91.00 253 GLY A O 1
ATOM 1983 N N . TYR A 1 254 ? -7.080 1.733 -11.573 1.00 89.62 254 TYR A N 1
ATOM 1984 C CA . TYR A 1 254 ? -7.784 1.560 -10.312 1.00 89.62 254 TYR A CA 1
ATOM 1985 C C . TYR A 1 254 ? -7.881 0.079 -9.975 1.00 89.62 254 TYR A C 1
ATOM 1987 O O . TYR A 1 254 ? -8.170 -0.756 -10.830 1.00 89.62 254 TYR A O 1
ATOM 1995 N N . SER A 1 255 ? -7.643 -0.238 -8.711 1.00 80.88 255 SER A N 1
ATOM 1996 C CA . SER A 1 255 ? -7.693 -1.581 -8.169 1.00 80.88 255 SER A CA 1
ATOM 1997 C C . SER A 1 255 ? -8.443 -1.579 -6.851 1.00 80.88 255 SER A C 1
ATOM 1999 O O . SER A 1 255 ? -8.045 -0.916 -5.898 1.00 80.88 255 SER A O 1
ATOM 2001 N N . ASN A 1 256 ? -9.473 -2.415 -6.766 1.00 69.81 256 ASN A N 1
ATOM 2002 C CA . ASN A 1 256 ? -10.124 -2.736 -5.496 1.00 69.81 256 ASN A CA 1
ATOM 2003 C C . ASN A 1 256 ? -9.305 -3.745 -4.672 1.00 69.81 256 ASN A C 1
ATOM 2005 O O . ASN A 1 256 ? -9.712 -4.130 -3.580 1.00 69.81 256 ASN A O 1
ATOM 2009 N N . TRP A 1 257 ? -8.162 -4.212 -5.193 1.00 60.62 257 TRP A N 1
ATOM 2010 C CA . TRP A 1 257 ? -7.334 -5.197 -4.517 1.00 60.62 257 TRP A CA 1
ATOM 2011 C C . TRP A 1 257 ? -6.559 -4.550 -3.373 1.00 60.62 257 TRP A C 1
ATOM 2013 O O . TRP A 1 257 ? -5.499 -3.940 -3.552 1.00 60.62 257 TRP A O 1
ATOM 2023 N N . THR A 1 258 ? -7.082 -4.713 -2.168 1.00 56.38 258 THR A N 1
ATOM 2024 C CA . THR A 1 258 ? -6.395 -4.406 -0.920 1.00 56.38 258 THR A CA 1
ATOM 2025 C C . THR A 1 258 ? -5.557 -5.620 -0.532 1.00 56.38 258 THR A C 1
ATOM 2027 O O . THR A 1 258 ? -6.064 -6.535 0.116 1.00 56.38 258 THR A O 1
ATOM 2030 N N . LYS A 1 259 ? -4.275 -5.681 -0.925 1.00 50.78 259 LYS A N 1
ATOM 2031 C CA . LYS A 1 259 ? -3.383 -6.625 -0.238 1.00 50.78 259 LYS A CA 1
ATOM 2032 C C . LYS A 1 259 ? -3.340 -6.178 1.221 1.00 50.78 259 LYS A C 1
ATOM 2034 O O . LYS A 1 259 ? -3.119 -4.982 1.441 1.00 50.78 259 LYS A O 1
ATOM 2039 N N . PRO A 1 260 ? -3.574 -7.070 2.193 1.00 48.72 260 PRO A N 1
ATOM 2040 C CA . PRO A 1 260 ? -3.319 -6.728 3.574 1.00 48.72 260 PRO A CA 1
ATOM 2041 C C . PRO A 1 260 ? -1.861 -6.294 3.670 1.00 48.72 260 PRO A C 1
ATOM 2043 O O . PRO A 1 260 ? -0.962 -6.922 3.105 1.00 48.72 260 PRO A O 1
ATOM 2046 N N . TYR A 1 261 ? -1.680 -5.162 4.333 1.00 53.66 261 TYR A N 1
ATOM 2047 C CA . TYR A 1 261 ? -0.439 -4.775 4.974 1.00 53.66 261 TYR A CA 1
ATOM 2048 C C . TYR A 1 261 ? 0.339 -6.030 5.412 1.00 53.66 261 TYR A C 1
ATOM 2050 O O . TYR A 1 261 ? -0.213 -6.856 6.133 1.00 53.66 261 TYR A O 1
ATOM 2058 N N . LEU A 1 262 ? 1.562 -6.222 4.917 1.00 49.19 262 LEU A N 1
ATOM 2059 C CA . LEU A 1 262 ? 2.455 -7.263 5.423 1.00 49.19 262 LEU A CA 1
ATOM 2060 C C . LEU A 1 262 ? 3.426 -6.621 6.414 1.00 49.19 262 LEU A C 1
ATOM 2062 O O . LEU A 1 262 ? 4.013 -5.598 6.050 1.00 49.19 262 LEU A O 1
ATOM 2066 N N . PRO A 1 263 ? 3.801 -7.341 7.476 1.00 43.25 263 PRO A N 1
ATOM 2067 C CA . PRO A 1 263 ? 2.982 -7.928 8.541 1.00 43.25 263 PRO A CA 1
ATOM 2068 C C . PRO A 1 263 ? 2.537 -6.882 9.582 1.00 43.25 263 PRO A C 1
ATOM 2070 O O . PRO A 1 263 ? 3.082 -5.756 9.575 1.00 43.25 263 PRO A O 1
#

Foldseek 3Di:
DDDDDDDDDDDDDDDDQADEDVDPDDPDNYHYDFDVPDPPGDDDDAAAEDAQQRVVVDDDALVQFFRKYFHDYHHPDLDWQNVQVPDTAMWTRRRTHTDHPPDDDAWEKEKEKEWEALVDQAAKDWPDDWDDFDDPPPDPNHHTYTYTYIYHYCLLVQSKGDIWMWIDTPQKIKIKDWIAHAPPHDDQPWKDWHAQQVVCVVRVDDDQDWWFKDFVPDPDTATWGDDPNTIIHTSVRSVVGHNPGIIMTMDMDGGPDDDPPDD

pLDDT: mean 89.17, std 11.83, range [40.44, 98.5]

InterPro domains:
  IPR059888 Phage tail-like, trimerisation region [PF26696] (20-103)

Sequence (263 aa):
MRKLIYFLLLIAISIEGQVGINTQTPETTLEVVGKPNDVNHFDGIIPPRITGDQLGEKSYSSTKKGAIIFVTTLPSILSGQVIHVTEPGIYYFDGSLWKSFSKEKQPIEYKIVLTFDHNSAAGLTTTSTWSEPVNYSGNPNAYLTALKSYTIGTKNYGGLKGSVLFRKVQGIVNVFFQIYRSSESEPILGDAFINIGNIYSDIGYIPNQIVLLHTENSTQFFPALLENFAIQIPKSSLEAISNTYYTYGEIQGYSNWTKPYLP

Organism: NCBI:txid2038776

Radius of gyration: 31.81 Å; chains: 1; bounding box: 91×40×104 Å